Protein AF-A0A7C1D191-F1 (afdb_monomer_lite)

Sequence (252 aa):
CCKIGLRNRLPASFFVSVAYMCWAYRRRGFVLNPDGEVVRWLYQSPDEFEKEVQFPDDFEIRSQGIKVLNTPVSEADIRSLKVGDTVIINGTIFTGRDAVHQYLYEGGELDAIKGGIIYHCGPVILKEGNEYKTMAAGPTTSIREEPYQGDVMRKFGIKAVIGKGGMGAKTLEACQKYGGVYLHAIGGAAQIYAKCVKKIPNVYLEQFGSPEAVWEFQVEGFPAVVTMDSHGNSLHKDLMDLSKSKLETLLK

Structure (mmCIF, N/CA/C/O backbone):
data_AF-A0A7C1D191-F1
#
_entry.id   AF-A0A7C1D191-F1
#
loop_
_atom_site.group_PDB
_atom_site.id
_atom_site.type_symbol
_atom_site.label_atom_id
_atom_site.label_alt_id
_atom_site.label_comp_id
_atom_site.label_asym_id
_atom_site.label_entity_id
_atom_site.label_seq_id
_atom_site.pdbx_PDB_ins_code
_atom_site.Cartn_x
_atom_site.Cartn_y
_atom_site.Cartn_z
_atom_site.occupancy
_atom_site.B_iso_or_equiv
_atom_site.auth_seq_id
_atom_site.auth_comp_id
_atom_site.auth_asym_id
_atom_site.auth_atom_id
_atom_site.pdbx_PDB_model_num
ATOM 1 N N . CYS A 1 1 ? 4.469 -16.529 -19.459 1.00 63.69 1 CYS A N 1
ATOM 2 C CA . CYS A 1 1 ? 5.417 -17.567 -19.923 1.00 63.69 1 CYS A CA 1
ATOM 3 C C . CYS A 1 1 ? 6.507 -17.736 -18.864 1.00 63.69 1 CYS A C 1
ATOM 5 O O . CYS A 1 1 ? 6.977 -16.728 -18.348 1.00 63.69 1 CYS A O 1
ATOM 7 N N . CYS A 1 2 ? 6.874 -18.968 -18.506 1.00 89.75 2 CYS A N 1
ATOM 8 C CA . CYS A 1 2 ? 8.050 -19.237 -17.672 1.00 89.75 2 CYS A CA 1
ATOM 9 C C . CYS A 1 2 ? 9.244 -19.491 -18.601 1.00 89.75 2 CYS A C 1
ATOM 11 O O . CYS A 1 2 ? 9.093 -20.206 -19.592 1.00 89.75 2 CYS A O 1
ATOM 13 N N . LYS A 1 3 ? 10.401 -18.881 -18.325 1.00 90.38 3 LYS A N 1
ATOM 14 C CA . LYS A 1 3 ? 11.638 -19.120 -19.080 1.00 90.38 3 LYS A CA 1
ATOM 15 C C . LYS A 1 3 ? 12.617 -19.859 -18.184 1.00 90.38 3 LYS A C 1
ATOM 17 O O . LYS A 1 3 ? 13.054 -19.308 -17.181 1.00 90.38 3 LYS A O 1
ATOM 22 N N . ILE A 1 4 ? 12.963 -21.079 -18.574 1.00 94.44 4 ILE A N 1
ATOM 23 C CA . ILE A 1 4 ? 13.925 -21.923 -17.867 1.00 94.44 4 ILE A CA 1
ATOM 24 C C . ILE A 1 4 ? 15.132 -22.095 -18.782 1.00 94.44 4 ILE A C 1
ATOM 26 O O . ILE A 1 4 ? 14.979 -22.365 -19.973 1.00 94.44 4 ILE A O 1
ATOM 30 N N . GLY A 1 5 ? 16.330 -21.890 -18.243 1.00 92.75 5 GLY A N 1
ATOM 31 C CA . GLY A 1 5 ? 17.567 -21.997 -19.000 1.00 92.75 5 GLY A CA 1
ATOM 32 C C . GLY A 1 5 ? 18.681 -22.587 -18.155 1.00 92.75 5 GLY A C 1
ATOM 33 O O . GLY A 1 5 ? 18.720 -22.406 -16.942 1.00 92.75 5 GLY A O 1
ATOM 34 N N . LEU A 1 6 ? 19.599 -23.270 -18.828 1.00 93.94 6 LEU A N 1
ATOM 35 C CA . LEU A 1 6 ? 20.836 -23.781 -18.253 1.00 93.94 6 LEU A CA 1
ATOM 36 C C . LEU A 1 6 ? 22.029 -22.992 -18.802 1.00 93.94 6 LEU A C 1
ATOM 38 O O . LEU A 1 6 ? 21.988 -22.447 -19.914 1.00 93.94 6 LEU A O 1
ATOM 42 N N . ARG A 1 7 ? 23.078 -22.879 -17.991 1.00 92.06 7 ARG A N 1
ATOM 43 C CA . ARG A 1 7 ? 24.344 -22.232 -18.342 1.00 92.06 7 ARG A CA 1
ATOM 44 C C . ARG A 1 7 ? 25.496 -23.101 -17.867 1.00 92.06 7 ARG A C 1
ATOM 46 O O . ARG A 1 7 ? 25.372 -23.799 -16.861 1.00 92.06 7 ARG A O 1
ATOM 53 N N . ASN A 1 8 ? 26.607 -23.035 -18.595 1.00 94.62 8 ASN A N 1
ATOM 54 C CA . ASN A 1 8 ? 27.847 -23.668 -18.170 1.00 94.62 8 ASN A CA 1
ATOM 55 C C . ASN A 1 8 ? 28.267 -23.103 -16.809 1.00 94.62 8 ASN A C 1
ATOM 57 O O . ASN A 1 8 ? 28.084 -21.917 -16.531 1.00 94.62 8 ASN A O 1
ATOM 61 N N . ARG A 1 9 ? 28.823 -23.970 -15.969 1.00 94.56 9 ARG A N 1
ATOM 62 C CA . ARG A 1 9 ? 29.259 -23.657 -14.608 1.00 94.56 9 ARG A CA 1
ATOM 63 C C . ARG A 1 9 ? 30.579 -24.361 -14.333 1.00 94.56 9 ARG A C 1
ATOM 65 O O . ARG A 1 9 ? 30.848 -25.410 -14.917 1.00 94.56 9 ARG A O 1
ATOM 72 N N . LEU A 1 10 ? 31.373 -23.814 -13.420 1.00 96.06 10 LEU A N 1
ATOM 73 C CA . LEU A 1 10 ? 32.519 -24.539 -12.879 1.00 96.06 10 LEU A CA 1
ATOM 74 C C . LEU A 1 10 ? 32.021 -25.807 -12.157 1.00 96.06 10 LEU A C 1
ATOM 76 O O . LEU A 1 10 ? 30.972 -25.744 -11.506 1.00 96.06 10 LEU A O 1
ATOM 80 N N . PRO A 1 11 ? 32.739 -26.945 -12.221 1.00 95.81 11 PRO A N 1
ATOM 81 C CA . PRO A 1 11 ? 32.274 -28.202 -11.627 1.00 95.81 11 PRO A CA 1
ATOM 82 C C . PRO A 1 11 ? 31.871 -28.087 -10.148 1.00 95.81 11 PRO A C 1
ATOM 84 O O . PRO A 1 11 ? 30.843 -28.640 -9.754 1.00 95.81 11 PRO A O 1
ATOM 87 N N . ALA A 1 12 ? 32.617 -27.297 -9.368 1.00 96.69 12 ALA A N 1
ATOM 88 C CA . ALA A 1 12 ? 32.411 -27.079 -7.934 1.00 96.69 12 ALA A CA 1
ATOM 89 C C . ALA A 1 12 ? 31.384 -25.979 -7.582 1.00 96.69 12 ALA A C 1
ATOM 91 O O . ALA A 1 12 ? 31.256 -25.614 -6.417 1.00 96.69 12 ALA A O 1
ATOM 92 N N . SER A 1 13 ? 30.659 -25.416 -8.553 1.00 96.19 13 SER A N 1
ATOM 93 C CA . SER A 1 13 ? 29.670 -24.356 -8.302 1.00 96.19 13 SER A CA 1
ATOM 94 C C . SER A 1 13 ? 28.326 -24.699 -8.927 1.00 96.19 13 SER A C 1
ATOM 96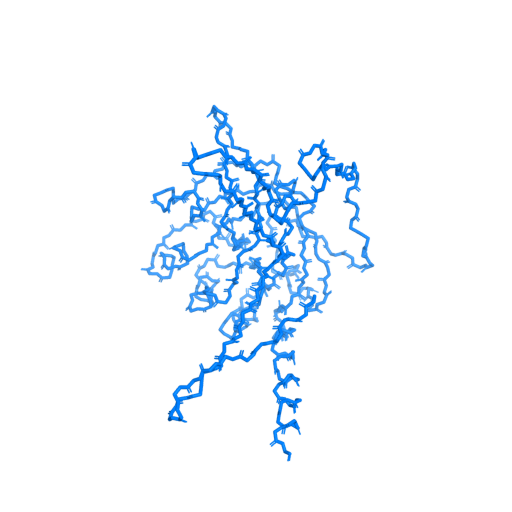 O O . SER A 1 13 ? 28.281 -25.105 -10.086 1.00 96.19 13 SER A O 1
ATOM 98 N N . PHE A 1 14 ? 27.227 -24.498 -8.194 1.00 94.25 14 PHE A N 1
ATOM 99 C CA . PHE A 1 14 ? 25.862 -24.693 -8.690 1.00 94.25 14 PHE A CA 1
ATOM 100 C C . PHE A 1 14 ? 25.001 -23.468 -8.369 1.00 94.25 14 PHE A C 1
ATO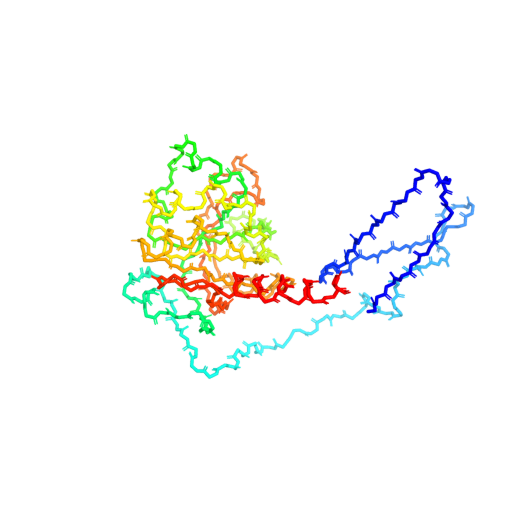M 102 O O . PHE A 1 14 ? 24.457 -23.340 -7.276 1.00 94.25 14 PHE A O 1
ATOM 109 N N . PHE A 1 15 ? 24.911 -22.541 -9.324 1.00 94.38 15 PHE A N 1
ATOM 110 C CA . PHE A 1 15 ? 24.137 -21.313 -9.165 1.00 94.38 15 PHE A CA 1
ATOM 111 C C . PHE A 1 15 ? 22.704 -21.512 -9.648 1.00 94.38 15 PHE A C 1
ATOM 113 O O . PHE A 1 15 ? 22.477 -21.909 -10.792 1.00 94.38 15 PHE A O 1
ATOM 120 N N . VAL A 1 16 ? 21.746 -21.174 -8.790 1.00 94.81 16 VAL A N 1
ATOM 121 C CA . VAL A 1 16 ? 20.325 -21.105 -9.136 1.00 94.81 16 VAL A CA 1
ATOM 122 C C . VAL A 1 16 ? 19.874 -19.664 -8.963 1.00 94.81 16 VAL A C 1
ATOM 124 O O . VAL A 1 16 ? 20.105 -19.058 -7.920 1.00 94.81 16 VAL A O 1
ATOM 127 N N . SER A 1 17 ? 19.237 -19.109 -9.991 1.00 94.56 17 SER A N 1
ATOM 128 C CA . SER A 1 17 ? 18.633 -17.781 -9.940 1.00 94.56 17 SER A CA 1
ATOM 129 C C . SER A 1 17 ? 17.170 -17.881 -10.335 1.00 94.56 17 SER A C 1
ATOM 131 O O . SER A 1 17 ? 16.833 -18.484 -11.355 1.00 94.56 17 SER A O 1
ATOM 133 N N . VAL A 1 18 ? 16.309 -17.279 -9.520 1.00 94.25 18 VAL A N 1
ATOM 134 C CA . VAL A 1 18 ? 14.888 -17.113 -9.807 1.00 94.25 18 VAL A CA 1
ATOM 135 C C . VAL A 1 18 ? 14.618 -15.620 -9.844 1.00 94.25 18 VAL A C 1
ATOM 137 O O . VAL A 1 18 ? 14.825 -14.914 -8.861 1.00 94.25 18 VAL A O 1
ATOM 140 N N . ALA A 1 19 ? 14.168 -15.142 -10.996 1.00 93.25 19 ALA A N 1
ATOM 141 C CA . ALA A 1 19 ? 13.801 -13.753 -11.209 1.00 93.25 19 ALA A CA 1
ATOM 142 C C . ALA A 1 19 ? 12.436 -13.697 -11.887 1.00 93.25 19 ALA A C 1
ATOM 144 O O . ALA A 1 19 ? 12.069 -14.585 -12.660 1.00 93.25 19 ALA A O 1
ATOM 145 N N . TYR A 1 20 ? 11.690 -12.635 -11.614 1.00 91.88 20 TYR A N 1
ATOM 146 C CA . TYR A 1 20 ? 10.385 -12.404 -12.211 1.00 91.88 20 TYR A CA 1
ATOM 147 C C . TYR A 1 20 ? 10.302 -10.989 -12.771 1.00 91.88 20 TYR A C 1
ATOM 149 O O . TYR A 1 20 ? 10.996 -10.073 -12.334 1.00 91.88 20 TYR A O 1
ATOM 157 N N . MET A 1 21 ? 9.423 -10.826 -13.753 1.00 90.06 21 MET A N 1
ATOM 158 C CA . MET A 1 21 ? 9.016 -9.526 -14.268 1.00 90.06 21 MET A CA 1
ATOM 159 C C . MET A 1 21 ? 7.667 -9.196 -13.642 1.00 90.06 21 MET A C 1
ATOM 161 O O . MET A 1 21 ? 6.746 -10.008 -13.707 1.00 90.06 21 MET A O 1
ATOM 165 N N . CYS A 1 22 ? 7.559 -8.041 -12.992 1.00 91.25 22 CYS A N 1
ATOM 166 C CA . CYS A 1 22 ? 6.304 -7.616 -12.381 1.00 91.25 22 CYS A CA 1
ATOM 167 C C . CYS A 1 22 ? 5.304 -7.115 -13.439 1.00 91.25 22 CYS A C 1
ATOM 169 O O . CYS A 1 22 ? 5.627 -7.021 -14.623 1.00 91.25 22 CYS A O 1
ATOM 171 N N . TRP A 1 23 ? 4.099 -6.743 -12.995 1.00 88.81 23 TRP A N 1
ATOM 172 C CA . TRP A 1 23 ? 3.053 -6.164 -13.850 1.00 88.81 23 TRP A CA 1
ATOM 173 C C . TRP A 1 23 ? 3.513 -4.951 -14.664 1.00 88.81 23 TRP A C 1
ATOM 175 O O . TRP A 1 23 ? 3.070 -4.765 -15.792 1.00 88.81 23 TRP A O 1
ATOM 185 N N . ALA A 1 24 ? 4.448 -4.159 -14.135 1.00 89.06 24 ALA A N 1
ATOM 186 C CA . ALA A 1 24 ? 5.103 -3.089 -14.879 1.00 89.06 24 ALA A CA 1
ATOM 187 C C . ALA A 1 24 ? 6.209 -3.654 -15.794 1.00 89.06 24 ALA A C 1
ATOM 189 O O . ALA A 1 24 ? 7.381 -3.272 -15.679 1.00 89.06 24 ALA A O 1
ATOM 19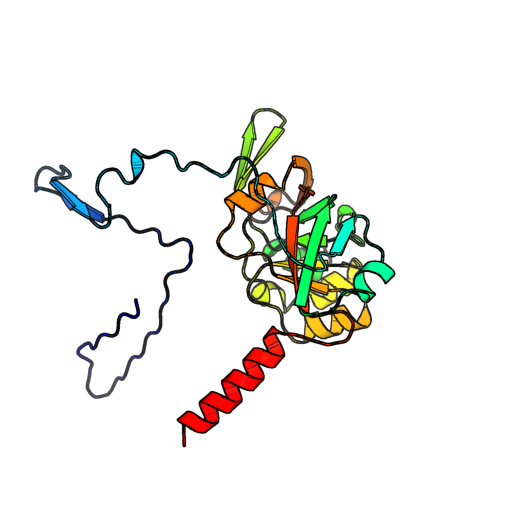0 N N . TYR A 1 25 ? 5.832 -4.577 -16.686 1.00 86.81 25 TYR A N 1
ATOM 191 C CA . TYR A 1 25 ? 6.723 -5.246 -17.630 1.00 86.81 25 TYR A CA 1
ATOM 192 C C . TYR A 1 25 ? 7.187 -4.276 -18.718 1.00 86.81 25 TYR A C 1
ATOM 194 O O . TYR A 1 25 ? 6.589 -4.157 -19.782 1.00 86.81 25 TYR A O 1
ATOM 202 N N . ARG A 1 26 ? 8.264 -3.551 -18.422 1.00 86.75 26 ARG A N 1
ATOM 203 C CA . ARG A 1 26 ? 8.792 -2.477 -19.264 1.00 86.75 26 ARG A CA 1
ATOM 204 C C . ARG A 1 26 ? 10.171 -2.867 -19.764 1.00 86.75 26 ARG A C 1
ATOM 206 O O . ARG A 1 26 ? 11.124 -2.920 -18.991 1.00 86.75 26 ARG A O 1
ATOM 213 N N . ARG A 1 27 ? 10.275 -3.143 -21.060 1.00 86.94 27 ARG A N 1
ATOM 214 C CA . ARG A 1 27 ? 11.547 -3.372 -21.749 1.00 86.94 27 ARG A CA 1
ATOM 215 C C . ARG A 1 27 ? 11.519 -2.667 -23.094 1.00 86.94 27 ARG A C 1
ATOM 217 O O . ARG A 1 27 ? 10.507 -2.699 -23.782 1.00 86.94 27 ARG A O 1
ATOM 224 N N . ARG A 1 28 ? 12.643 -2.074 -23.475 1.00 86.25 28 ARG A N 1
ATOM 225 C CA . ARG A 1 28 ? 12.863 -1.522 -24.809 1.00 86.25 28 ARG A CA 1
ATOM 226 C C . ARG A 1 28 ? 14.298 -1.831 -25.199 1.00 86.25 28 ARG A C 1
ATOM 228 O O . ARG A 1 28 ? 15.188 -1.792 -24.354 1.00 86.25 28 ARG A O 1
ATOM 235 N N . GLY A 1 29 ? 14.506 -2.194 -26.452 1.00 91.19 29 GLY A N 1
ATOM 236 C CA . GLY A 1 29 ? 15.838 -2.352 -27.015 1.00 91.19 29 GLY A CA 1
ATOM 237 C C . GLY A 1 29 ? 15.856 -1.804 -28.427 1.00 91.19 29 GLY A C 1
ATOM 238 O O . GLY A 1 29 ? 14.804 -1.596 -29.027 1.00 91.19 29 GLY A O 1
ATOM 239 N N . PHE A 1 30 ? 17.044 -1.577 -28.957 1.00 94.06 30 PHE A N 1
ATOM 240 C CA . PHE A 1 30 ? 17.223 -1.167 -30.338 1.00 94.06 30 PHE A CA 1
ATOM 241 C C . PHE A 1 30 ? 18.560 -1.685 -30.863 1.00 94.06 30 PHE A C 1
ATOM 243 O O . PHE A 1 30 ? 19.449 -2.037 -30.088 1.00 94.06 30 PHE A O 1
ATOM 250 N N . VAL A 1 31 ? 18.668 -1.775 -32.181 1.00 95.88 31 VAL A N 1
ATOM 251 C CA . VAL A 1 31 ? 19.905 -2.085 -32.899 1.00 95.88 31 VAL A CA 1
ATOM 252 C C . VAL A 1 31 ? 20.361 -0.808 -33.587 1.00 95.88 31 VAL A C 1
ATOM 254 O O . VAL A 1 31 ? 19.548 -0.158 -34.248 1.00 95.88 31 VAL A O 1
ATOM 257 N N . LEU A 1 32 ? 21.636 -0.465 -33.412 1.00 97.56 32 LEU A N 1
ATOM 258 C CA . LEU A 1 32 ? 22.281 0.661 -34.083 1.00 97.56 32 LEU A CA 1
ATOM 259 C C . LEU A 1 32 ? 23.097 0.181 -35.288 1.00 97.56 32 LEU A C 1
ATOM 261 O O . LEU A 1 32 ? 23.620 -0.937 -35.266 1.00 97.56 32 LEU A O 1
ATOM 265 N N . ASN A 1 33 ? 23.233 1.025 -36.308 1.00 97.19 33 ASN A N 1
ATOM 266 C CA . ASN A 1 33 ? 24.291 0.889 -37.314 1.00 97.19 33 ASN A CA 1
ATOM 267 C C . ASN A 1 33 ? 25.607 1.546 -36.819 1.00 97.19 33 ASN A C 1
ATOM 269 O O . ASN A 1 33 ? 25.610 2.184 -35.761 1.00 97.19 33 ASN A O 1
ATOM 273 N N . PRO A 1 34 ? 26.739 1.385 -37.538 1.00 97.38 34 PRO A N 1
ATOM 274 C CA . PRO A 1 34 ? 28.007 2.033 -37.180 1.00 97.38 34 PRO A CA 1
ATOM 275 C C . PRO A 1 34 ? 27.945 3.566 -37.112 1.00 97.38 34 PRO A C 1
ATOM 277 O O . PRO A 1 34 ? 28.730 4.161 -36.378 1.00 97.38 34 PRO A O 1
ATOM 280 N N . ASP A 1 35 ? 26.998 4.184 -37.821 1.00 96.94 35 ASP A N 1
ATOM 281 C CA . ASP A 1 35 ? 26.776 5.635 -37.839 1.00 96.94 35 ASP A CA 1
ATOM 282 C C . ASP A 1 35 ? 25.934 6.130 -36.642 1.00 96.94 35 ASP A C 1
ATOM 284 O O . ASP A 1 35 ? 25.751 7.331 -36.453 1.00 96.94 35 ASP A O 1
ATOM 288 N N . GLY A 1 36 ? 25.450 5.217 -35.789 1.00 95.31 36 GLY A N 1
ATOM 289 C CA . GLY A 1 36 ? 24.682 5.532 -34.581 1.00 95.31 36 GLY A CA 1
ATOM 290 C C . GLY A 1 36 ? 23.171 5.669 -34.793 1.00 95.31 36 GLY A C 1
ATOM 291 O O . GLY A 1 36 ? 22.459 6.075 -33.874 1.00 95.31 36 GLY A O 1
ATOM 292 N N . GLU A 1 37 ? 22.654 5.304 -35.963 1.00 96.44 37 GLU A N 1
ATOM 293 C CA . GLU A 1 37 ? 21.230 5.361 -36.289 1.00 96.44 37 GLU A CA 1
ATOM 294 C C . GLU A 1 37 ? 20.493 4.097 -35.834 1.00 96.44 37 GLU A C 1
ATOM 296 O O . GLU A 1 37 ? 20.998 2.975 -35.943 1.00 96.44 37 GLU A O 1
ATOM 301 N N . VAL A 1 38 ? 19.255 4.261 -35.356 1.00 94.56 38 VAL A N 1
ATOM 302 C CA . VAL A 1 38 ? 18.394 3.137 -34.966 1.00 94.56 38 VAL A CA 1
ATOM 303 C C . VAL A 1 38 ? 17.842 2.446 -36.210 1.00 94.56 38 VAL A C 1
ATOM 305 O O . VAL A 1 38 ? 16.950 2.965 -36.872 1.00 94.56 38 VAL A O 1
ATOM 308 N N . VAL A 1 39 ? 18.312 1.227 -36.480 1.00 95.31 39 VAL A N 1
ATOM 309 C CA . VAL A 1 39 ? 17.858 0.420 -37.629 1.00 95.31 39 VAL A CA 1
ATOM 310 C C . VAL A 1 39 ? 16.754 -0.572 -37.277 1.00 95.31 39 VAL A C 1
ATOM 312 O O . VAL A 1 39 ? 16.045 -1.061 -38.154 1.00 95.31 39 VAL A O 1
ATOM 315 N N . ARG A 1 40 ? 16.599 -0.914 -35.992 1.00 91.88 40 ARG A N 1
ATOM 316 C CA . ARG A 1 40 ? 15.543 -1.831 -35.546 1.00 91.88 40 ARG A CA 1
ATOM 317 C C . ARG A 1 40 ? 15.181 -1.611 -34.091 1.00 91.88 40 ARG A C 1
ATOM 319 O O . ARG A 1 40 ? 16.046 -1.720 -33.226 1.00 91.88 40 ARG A O 1
ATOM 326 N N . TRP A 1 41 ? 13.896 -1.437 -33.808 1.00 89.75 41 TRP A N 1
ATOM 327 C CA . TRP A 1 41 ? 13.364 -1.510 -32.448 1.00 89.75 41 TRP A CA 1
ATOM 328 C C . TRP A 1 41 ? 13.146 -2.968 -32.024 1.00 89.75 41 TRP A C 1
ATOM 330 O O . TRP A 1 41 ? 12.673 -3.808 -32.790 1.00 89.75 41 TRP A O 1
ATOM 340 N N . LEU A 1 42 ? 13.536 -3.292 -30.794 1.00 90.69 42 LEU A N 1
ATOM 341 C CA . LEU A 1 42 ? 13.344 -4.591 -30.157 1.00 90.69 42 LEU A CA 1
ATOM 342 C C . LEU A 1 42 ? 12.274 -4.474 -29.076 1.00 90.69 42 LEU A C 1
ATOM 344 O O . LEU A 1 42 ? 12.235 -3.497 -28.329 1.00 90.69 42 LEU A O 1
ATOM 348 N N . TYR A 1 43 ? 11.492 -5.544 -28.922 1.00 87.25 43 TYR A N 1
ATOM 349 C CA . TYR A 1 43 ? 10.473 -5.669 -27.875 1.00 87.25 43 TYR A CA 1
ATOM 350 C C . TYR A 1 43 ? 9.337 -4.644 -27.960 1.00 87.25 43 TYR A C 1
ATOM 352 O O . TYR A 1 43 ? 8.708 -4.372 -26.945 1.00 87.25 43 TYR A O 1
ATOM 360 N N . GLN A 1 44 ? 9.088 -4.124 -29.158 1.00 81.12 44 GLN A N 1
ATOM 361 C CA . GLN A 1 44 ? 7.987 -3.229 -29.472 1.00 81.12 44 GLN A CA 1
ATOM 362 C C . GLN A 1 44 ? 7.086 -3.916 -30.498 1.00 81.12 44 GLN A C 1
ATOM 364 O O . GLN A 1 44 ? 7.585 -4.466 -31.484 1.00 81.12 44 GLN A O 1
ATOM 369 N N . SER A 1 45 ? 5.779 -3.914 -30.253 1.00 80.25 45 SER A N 1
ATOM 370 C CA . SER A 1 45 ? 4.800 -4.349 -31.255 1.00 80.25 45 SER A CA 1
ATOM 371 C C . SER A 1 45 ? 4.570 -3.229 -32.278 1.00 80.25 45 SER A C 1
ATOM 373 O O . SER A 1 45 ? 4.739 -2.057 -31.926 1.00 80.25 45 SER A O 1
ATOM 375 N N . PRO A 1 46 ? 4.175 -3.545 -33.527 1.00 79.88 46 PRO A N 1
ATOM 376 C CA . PRO A 1 46 ? 3.722 -2.522 -34.469 1.00 79.88 46 PRO A CA 1
ATOM 377 C C . PRO A 1 46 ? 2.675 -1.607 -33.813 1.00 79.88 46 PRO A C 1
ATOM 379 O O . PRO A 1 46 ? 1.775 -2.096 -33.124 1.00 79.88 46 PRO A O 1
ATOM 382 N N . ASP A 1 47 ? 2.853 -0.294 -33.973 1.00 81.25 47 ASP A N 1
ATOM 383 C CA . ASP A 1 47 ? 1.942 0.769 -33.518 1.00 81.25 47 ASP A CA 1
ATOM 384 C C . ASP A 1 47 ? 1.665 0.808 -31.998 1.00 81.25 47 ASP A C 1
ATOM 386 O O . ASP A 1 47 ? 0.708 1.436 -31.546 1.00 81.25 47 ASP A O 1
ATOM 390 N N . GLU A 1 48 ? 2.491 0.150 -31.171 1.00 77.69 48 GLU A N 1
ATOM 391 C CA . GLU A 1 48 ? 2.266 0.025 -29.717 1.00 77.69 48 GLU A CA 1
ATOM 392 C C . GLU A 1 48 ? 2.115 1.374 -28.998 1.00 77.69 48 GLU A C 1
ATOM 394 O O . GLU A 1 48 ? 1.347 1.477 -28.044 1.00 77.69 48 GLU A O 1
ATOM 399 N N . PHE A 1 49 ? 2.823 2.407 -29.462 1.00 74.62 49 PHE A N 1
ATOM 400 C CA . PHE A 1 49 ? 2.808 3.748 -28.866 1.00 74.62 49 PHE A CA 1
ATOM 401 C C . PHE A 1 49 ? 1.969 4.760 -29.653 1.00 74.62 49 PHE A C 1
ATOM 403 O O . PHE A 1 49 ? 1.876 5.911 -29.241 1.00 74.62 49 PHE A O 1
ATOM 410 N N . GLU A 1 50 ? 1.369 4.344 -30.767 1.00 78.88 50 GLU A N 1
ATOM 411 C CA . GLU A 1 50 ? 0.477 5.190 -31.571 1.00 78.88 50 GLU A CA 1
ATOM 412 C C . GLU A 1 50 ? -0.982 5.067 -31.113 1.00 78.88 50 GLU A C 1
ATOM 414 O O . GLU A 1 50 ? -1.829 5.881 -31.470 1.00 78.88 50 GLU A O 1
ATOM 419 N N . LYS A 1 51 ? -1.285 4.057 -30.289 1.00 70.44 51 LYS A N 1
ATOM 420 C CA . LYS A 1 51 ? -2.617 3.832 -29.730 1.00 70.44 51 LYS A CA 1
ATOM 421 C C . LYS A 1 51 ? -2.773 4.580 -28.414 1.00 70.44 51 LYS A C 1
ATOM 423 O O . LYS A 1 51 ? -2.075 4.293 -27.441 1.00 70.44 51 LYS A O 1
ATOM 428 N N . GLU A 1 52 ? -3.754 5.474 -28.349 1.00 67.88 52 GLU A N 1
ATOM 429 C CA . GLU A 1 52 ? -4.260 5.939 -27.062 1.00 67.88 52 GLU A CA 1
ATOM 430 C C . GLU A 1 52 ? -4.949 4.779 -26.342 1.00 67.88 52 GLU A C 1
ATOM 432 O O . GLU A 1 52 ? -5.821 4.096 -26.887 1.00 67.88 52 GLU A O 1
ATOM 437 N N . VAL A 1 53 ? -4.545 4.534 -25.096 1.00 67.56 53 VAL A N 1
ATOM 438 C CA . VAL A 1 53 ? -5.230 3.566 -24.242 1.00 67.56 53 VAL A CA 1
ATOM 439 C C . VAL A 1 53 ? -6.572 4.173 -23.857 1.00 67.56 53 VAL A C 1
ATOM 441 O O . VAL A 1 53 ? -6.631 5.070 -23.016 1.00 67.56 53 VAL A O 1
ATOM 444 N N . GLN A 1 54 ? -7.650 3.676 -24.461 1.00 65.88 54 GLN A N 1
ATOM 445 C CA . GLN A 1 54 ? -8.993 4.030 -24.026 1.00 65.88 54 GLN A CA 1
ATOM 446 C C . GLN A 1 54 ? -9.245 3.413 -22.654 1.00 65.88 54 GLN A C 1
ATOM 448 O O . GLN A 1 54 ? -9.241 2.192 -22.479 1.00 65.88 54 GLN A O 1
ATOM 453 N N . PHE A 1 55 ? -9.421 4.277 -21.663 1.00 60.66 55 PHE A N 1
ATOM 454 C CA . PHE A 1 55 ? -9.930 3.857 -20.372 1.00 60.66 55 PHE A CA 1
ATOM 455 C C . PHE A 1 55 ? -11.447 3.721 -20.483 1.00 60.66 55 PHE A C 1
ATOM 457 O O . PHE A 1 55 ? -12.060 4.559 -21.136 1.00 60.66 55 PHE A O 1
ATOM 464 N N . PRO A 1 56 ? -12.059 2.716 -19.840 1.00 62.22 56 PRO A N 1
ATOM 465 C CA . PRO A 1 56 ? -13.506 2.717 -19.700 1.00 62.22 56 PRO A CA 1
ATOM 466 C C . PRO A 1 56 ? -13.937 4.011 -18.995 1.00 62.22 56 PRO A C 1
ATOM 468 O O . PRO A 1 56 ? -13.310 4.399 -18.000 1.00 62.22 56 PRO A O 1
ATOM 471 N N . ASP A 1 57 ? -14.967 4.667 -19.537 1.00 63.97 57 ASP A N 1
ATOM 472 C CA . ASP A 1 57 ? -15.563 5.882 -18.963 1.00 63.97 57 ASP A CA 1
ATOM 473 C C . ASP A 1 57 ? -16.060 5.609 -17.536 1.00 63.97 57 ASP A C 1
ATOM 475 O O . ASP A 1 57 ? -15.818 6.400 -16.623 1.00 63.97 57 ASP A O 1
ATOM 479 N N . ASP A 1 58 ? -16.596 4.403 -17.325 1.00 60.56 58 ASP A N 1
ATOM 480 C CA . ASP A 1 58 ? -17.124 3.941 -16.048 1.00 60.56 58 ASP A CA 1
ATOM 481 C C . ASP A 1 58 ? -16.313 2.734 -15.549 1.00 60.56 58 ASP A C 1
ATOM 483 O O . ASP A 1 58 ? -16.380 1.628 -16.095 1.00 60.56 58 ASP A O 1
ATOM 487 N N . PHE A 1 59 ? -15.523 2.921 -14.488 1.00 60.38 59 PHE A N 1
ATOM 488 C CA . PHE A 1 59 ? -14.906 1.805 -13.767 1.00 60.38 59 PHE A CA 1
ATOM 489 C C . PHE A 1 59 ? -15.829 1.366 -12.627 1.00 60.38 59 PHE A C 1
ATOM 491 O O . PHE A 1 59 ? -15.727 1.856 -11.503 1.00 60.38 59 PHE A O 1
ATOM 498 N N . GLU A 1 60 ? -16.743 0.438 -12.912 1.00 61.19 60 GLU A N 1
ATOM 499 C CA . GLU A 1 60 ? -17.586 -0.177 -11.885 1.00 61.19 60 GLU A CA 1
ATOM 500 C C . GLU A 1 60 ? -16.901 -1.389 -11.251 1.00 61.19 60 GLU A C 1
ATOM 502 O O . GLU A 1 60 ? -16.630 -2.402 -11.902 1.00 61.19 60 GLU A O 1
ATOM 507 N N . ILE A 1 61 ? -16.701 -1.334 -9.937 1.00 59.53 61 ILE A N 1
ATOM 508 C CA . ILE A 1 61 ? -16.276 -2.500 -9.166 1.00 59.53 61 ILE A CA 1
ATOM 509 C C . ILE A 1 61 ? -17.519 -3.308 -8.822 1.00 59.53 61 ILE A C 1
ATOM 511 O O . ILE A 1 61 ? -18.263 -2.985 -7.900 1.00 59.53 61 ILE A O 1
ATOM 515 N N . ARG A 1 62 ? -17.744 -4.378 -9.581 1.00 59.03 62 ARG A N 1
ATOM 516 C CA . ARG A 1 62 ? -18.840 -5.319 -9.342 1.00 59.03 62 ARG A CA 1
ATOM 517 C C . ARG A 1 62 ? -18.366 -6.411 -8.389 1.00 59.03 62 ARG A C 1
ATOM 519 O O . ARG A 1 62 ? -17.695 -7.352 -8.798 1.00 59.03 62 ARG A O 1
ATOM 526 N N . SER A 1 63 ? -18.710 -6.277 -7.114 1.00 58.47 63 SER A N 1
ATOM 527 C CA . SER A 1 63 ? -18.510 -7.306 -6.090 1.00 58.47 63 SER A CA 1
ATOM 528 C C . SER A 1 63 ? -19.782 -7.422 -5.248 1.00 58.47 63 SER A C 1
ATOM 530 O O . SER A 1 63 ? -20.435 -6.422 -4.950 1.00 58.47 63 SER A O 1
ATOM 532 N N . GLN A 1 64 ? -20.184 -8.647 -4.906 1.00 60.34 64 GLN A N 1
ATOM 533 C CA . GLN A 1 64 ? -21.277 -8.861 -3.958 1.00 60.34 64 GLN A CA 1
ATOM 534 C C . GLN A 1 64 ? -20.765 -8.572 -2.543 1.00 60.34 64 GLN A C 1
ATOM 536 O O . GLN A 1 64 ? -19.694 -9.033 -2.164 1.00 60.34 64 GLN A O 1
ATOM 541 N N . GLY A 1 65 ? -21.535 -7.824 -1.749 1.00 75.88 65 GLY A N 1
ATOM 542 C CA . GLY A 1 65 ? -21.189 -7.565 -0.347 1.00 75.88 65 GLY A CA 1
ATOM 543 C C . GLY A 1 65 ? -20.088 -6.521 -0.125 1.00 75.88 65 GLY A C 1
ATOM 544 O O . GLY A 1 65 ? -19.420 -6.576 0.905 1.00 75.88 65 GLY A O 1
ATOM 545 N N . ILE A 1 66 ? -19.911 -5.568 -1.050 1.00 89.31 66 ILE A N 1
ATOM 546 C CA . ILE A 1 66 ? -18.984 -4.435 -0.879 1.00 89.31 66 ILE A CA 1
ATOM 547 C C . ILE A 1 66 ? -19.288 -3.685 0.422 1.00 89.31 66 ILE A C 1
ATOM 549 O O . ILE A 1 66 ? -20.422 -3.270 0.674 1.00 89.31 66 ILE A O 1
ATOM 553 N N . LYS A 1 67 ? -18.248 -3.475 1.228 1.00 94.50 67 LYS A N 1
ATOM 554 C CA . LYS A 1 67 ? -18.279 -2.626 2.419 1.00 94.50 67 LYS A CA 1
ATOM 555 C C . LYS A 1 67 ? -17.752 -1.240 2.063 1.00 94.50 67 LYS A C 1
ATOM 557 O O . LYS A 1 67 ? -16.720 -1.119 1.409 1.00 94.50 67 LYS A O 1
ATOM 562 N N . VAL A 1 68 ? -18.440 -0.193 2.503 1.00 95.12 68 VAL A N 1
ATOM 563 C CA . VAL A 1 68 ? -17.993 1.190 2.301 1.00 95.12 68 VAL A CA 1
ATOM 564 C C . VAL A 1 68 ? -17.398 1.711 3.602 1.00 95.12 68 VAL A C 1
ATOM 566 O O . VAL A 1 68 ? -18.051 1.654 4.641 1.00 95.12 68 VAL A O 1
ATOM 569 N N . LEU A 1 69 ? -16.169 2.218 3.539 1.00 96.56 69 LEU A N 1
ATOM 570 C CA . LEU A 1 69 ? -15.483 2.877 4.644 1.00 96.56 69 LEU A CA 1
ATOM 571 C C . LEU A 1 69 ? -15.378 4.368 4.343 1.00 96.56 69 LEU A C 1
ATOM 573 O O . LEU A 1 69 ? -14.665 4.774 3.428 1.00 96.56 69 LEU A O 1
ATOM 577 N N . ASN A 1 70 ? -16.073 5.180 5.133 1.00 97.38 70 ASN A N 1
ATOM 578 C CA . ASN A 1 70 ? -15.935 6.628 5.079 1.00 97.38 70 ASN A CA 1
ATOM 579 C C . ASN A 1 70 ? -15.019 7.070 6.218 1.00 97.38 70 ASN A C 1
ATOM 581 O O . ASN A 1 70 ? -15.210 6.653 7.359 1.00 97.38 70 ASN A O 1
ATOM 585 N N . THR A 1 71 ? -14.018 7.891 5.923 1.00 96.44 71 THR A N 1
ATOM 586 C CA . THR A 1 71 ? -13.132 8.423 6.964 1.00 96.44 71 THR A CA 1
ATOM 587 C C . THR A 1 71 ? -13.723 9.697 7.586 1.00 96.44 71 THR A C 1
ATOM 589 O O . THR A 1 71 ? -14.303 10.491 6.841 1.00 96.44 71 THR A O 1
ATOM 592 N N . PRO A 1 72 ? -13.512 9.967 8.886 1.00 95.56 72 PRO A N 1
ATOM 593 C CA . PRO A 1 72 ? -12.744 9.159 9.837 1.00 95.56 72 PRO A CA 1
ATOM 594 C C . PRO A 1 72 ? -13.443 7.830 10.154 1.00 95.56 72 PRO A C 1
ATOM 596 O O . PRO A 1 72 ? -14.647 7.794 10.382 1.00 95.56 72 PRO A O 1
ATOM 599 N N . VAL A 1 73 ? -12.677 6.735 10.145 1.00 94.19 73 VAL A N 1
ATOM 600 C CA . VAL A 1 73 ? -13.213 5.383 10.358 1.00 94.19 73 VAL A CA 1
ATOM 601 C C . VAL A 1 73 ? -13.337 5.083 11.847 1.00 94.19 73 VAL A C 1
ATOM 603 O O . VAL A 1 73 ? -12.416 5.349 12.623 1.00 94.19 73 VAL A O 1
ATOM 606 N N . SER A 1 74 ? -14.465 4.504 12.259 1.00 95.56 74 SER A N 1
ATOM 607 C CA . SER A 1 74 ? -14.633 4.059 13.641 1.00 95.56 74 SER A CA 1
ATOM 608 C C . SER A 1 74 ? -13.975 2.696 13.862 1.00 95.56 74 SER A C 1
ATOM 610 O O . SER A 1 74 ? -13.864 1.873 12.954 1.00 95.56 74 SER A O 1
ATOM 612 N N . GLU A 1 75 ? -13.568 2.407 15.099 1.00 96.06 75 GLU A N 1
ATOM 613 C CA . GLU A 1 75 ? -13.072 1.067 15.434 1.00 96.06 75 GLU A CA 1
ATOM 614 C C . GLU A 1 75 ? -14.151 -0.011 15.257 1.00 96.06 75 GLU A C 1
ATOM 616 O O . GLU A 1 75 ? -13.832 -1.140 14.890 1.00 96.06 75 GLU A O 1
ATOM 621 N N . ALA A 1 76 ? -15.424 0.332 15.476 1.00 97.38 76 ALA A N 1
ATOM 622 C CA . ALA A 1 76 ? -16.539 -0.587 15.268 1.00 97.38 76 ALA A CA 1
ATOM 623 C C . ALA A 1 76 ? -16.657 -1.004 13.794 1.00 97.38 76 ALA A C 1
ATOM 625 O O . ALA A 1 76 ? -16.793 -2.196 13.512 1.00 97.38 76 ALA A O 1
ATOM 626 N N . ASP A 1 77 ? -16.519 -0.052 12.864 1.00 97.00 77 ASP A N 1
ATOM 627 C CA . ASP A 1 77 ? -16.532 -0.341 11.427 1.00 97.00 77 ASP A CA 1
ATOM 628 C C . ASP A 1 77 ? -15.375 -1.266 11.054 1.00 97.00 77 ASP A C 1
ATOM 630 O O . ASP A 1 77 ? -15.583 -2.275 10.385 1.00 97.00 77 ASP A O 1
ATOM 634 N N . ILE A 1 78 ? -14.172 -0.981 11.559 1.00 98.25 78 ILE A N 1
ATOM 635 C CA . ILE A 1 78 ? -12.979 -1.794 11.298 1.00 98.25 78 ILE A CA 1
ATOM 636 C C . ILE A 1 78 ? -13.137 -3.213 11.843 1.00 98.25 78 ILE A C 1
ATOM 638 O O . ILE A 1 78 ? -12.849 -4.175 11.135 1.00 98.25 78 ILE A O 1
ATOM 642 N N . ARG A 1 79 ? -13.650 -3.369 13.068 1.00 98.12 79 ARG A N 1
ATOM 643 C CA . ARG A 1 79 ? -13.878 -4.689 13.674 1.00 98.12 79 ARG A CA 1
ATOM 644 C C . ARG A 1 79 ? -15.000 -5.481 13.011 1.00 98.12 79 ARG A C 1
ATOM 646 O O . ARG A 1 79 ? -15.046 -6.702 13.158 1.00 98.12 79 ARG A O 1
ATOM 653 N N . SER A 1 80 ? -15.898 -4.819 12.284 1.00 97.69 80 SER A N 1
ATOM 654 C CA . SER A 1 80 ? -16.936 -5.499 11.506 1.00 97.69 80 SER A CA 1
ATOM 655 C C . SER A 1 80 ? -16.384 -6.204 10.260 1.00 97.69 80 SER A C 1
ATOM 657 O O . SER A 1 80 ? -17.024 -7.132 9.758 1.00 97.69 80 SER A O 1
ATOM 659 N N . LEU A 1 81 ? -15.203 -5.788 9.789 1.00 98.19 81 LEU A N 1
ATOM 660 C CA . LEU A 1 81 ? -14.544 -6.346 8.615 1.00 98.19 81 LEU A CA 1
ATOM 661 C C . LEU A 1 81 ? -13.919 -7.708 8.914 1.00 98.19 81 LEU A C 1
ATOM 663 O O . LEU A 1 81 ? -13.418 -7.968 10.013 1.00 98.19 81 LEU A O 1
ATOM 667 N N . LYS A 1 82 ? -13.911 -8.564 7.896 1.00 97.88 82 LYS A N 1
ATOM 668 C CA . LYS A 1 82 ? -13.302 -9.894 7.928 1.00 97.88 82 LYS A CA 1
ATOM 669 C C . LYS A 1 82 ? -12.404 -10.099 6.718 1.00 97.88 82 LYS A C 1
ATOM 671 O O . LYS A 1 82 ? -12.620 -9.505 5.663 1.00 97.88 82 LYS A O 1
ATOM 676 N N . VAL A 1 83 ? -11.403 -10.968 6.857 1.00 98.00 83 VAL A N 1
ATOM 677 C CA . VAL A 1 83 ? -10.582 -11.402 5.715 1.00 98.00 83 VAL A CA 1
ATOM 678 C C . VAL A 1 83 ? -11.473 -11.865 4.554 1.00 98.00 83 VAL A C 1
ATOM 680 O O . VAL A 1 83 ? -12.379 -12.674 4.738 1.00 98.00 83 VAL A O 1
ATOM 683 N N . GLY A 1 84 ? -11.192 -11.350 3.355 1.00 95.88 84 GLY A N 1
ATOM 684 C CA . GLY A 1 84 ? -11.956 -11.607 2.132 1.00 95.88 84 GLY A CA 1
ATOM 685 C C . GLY A 1 84 ? -12.964 -10.513 1.772 1.00 95.88 84 GLY A C 1
ATOM 686 O O . GLY A 1 84 ? -13.361 -10.437 0.609 1.00 95.88 84 GLY A O 1
ATOM 687 N N . ASP A 1 85 ? -13.329 -9.631 2.708 1.00 96.56 85 ASP A N 1
ATOM 688 C CA . ASP A 1 85 ? -14.232 -8.517 2.411 1.00 96.56 85 ASP A CA 1
ATOM 689 C C . ASP A 1 85 ? -13.615 -7.568 1.372 1.00 96.56 85 ASP A C 1
ATOM 691 O O . ASP A 1 85 ? -12.451 -7.163 1.465 1.00 96.56 85 ASP A O 1
ATOM 695 N N . THR A 1 86 ? -14.422 -7.177 0.384 1.00 95.38 86 THR A N 1
ATOM 696 C CA . THR A 1 86 ? -14.085 -6.087 -0.542 1.00 95.38 86 THR A CA 1
ATOM 697 C C . THR A 1 86 ? -14.502 -4.764 0.086 1.00 95.38 86 THR A C 1
ATOM 699 O O . THR A 1 86 ? -15.663 -4.605 0.471 1.00 95.38 86 THR A O 1
ATOM 702 N N . VAL A 1 87 ? -13.580 -3.804 0.148 1.00 95.94 87 VAL A N 1
ATOM 703 C CA . VAL A 1 87 ? -13.830 -2.469 0.699 1.00 95.94 87 VAL A CA 1
ATOM 704 C C . VAL A 1 87 ? -13.671 -1.387 -0.365 1.00 95.94 87 VAL A C 1
ATOM 706 O O . VAL A 1 87 ? -12.766 -1.443 -1.201 1.00 95.94 87 VAL A O 1
ATOM 709 N N . ILE A 1 88 ? -14.538 -0.382 -0.294 1.00 96.19 88 ILE A N 1
ATOM 710 C CA . ILE A 1 88 ? -14.413 0.888 -1.007 1.00 96.19 88 ILE A CA 1
ATOM 711 C C . ILE A 1 88 ? -14.223 1.991 0.027 1.00 96.19 88 ILE A C 1
ATOM 713 O O . ILE A 1 88 ? -15.023 2.110 0.952 1.00 96.19 88 ILE A O 1
ATOM 717 N N . ILE A 1 89 ? -13.169 2.786 -0.127 1.00 97.94 89 ILE A N 1
ATOM 718 C CA . ILE A 1 89 ? -12.803 3.847 0.811 1.00 97.94 89 ILE A CA 1
ATOM 719 C C . ILE A 1 89 ? -13.114 5.203 0.184 1.00 97.94 89 ILE A C 1
ATOM 721 O O . ILE A 1 89 ? 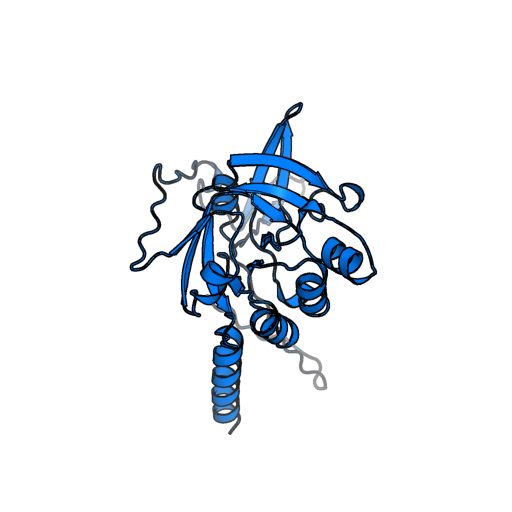-12.701 5.475 -0.948 1.00 97.94 89 ILE A O 1
ATOM 725 N N . ASN A 1 90 ? -13.801 6.052 0.947 1.00 98.00 90 ASN A N 1
ATOM 726 C CA . ASN A 1 90 ? -14.029 7.455 0.624 1.00 98.00 90 ASN A CA 1
ATOM 727 C C . ASN A 1 90 ? -13.528 8.348 1.771 1.00 98.00 90 ASN A C 1
ATOM 729 O O . ASN A 1 90 ? -13.790 8.074 2.945 1.00 98.00 90 ASN A O 1
ATOM 733 N N . GLY A 1 91 ? -12.839 9.432 1.427 1.00 98.19 91 GLY A N 1
ATOM 734 C CA . GLY A 1 91 ? -12.300 10.419 2.363 1.00 98.19 91 GLY A CA 1
ATOM 735 C C . GLY A 1 91 ? -10.770 10.420 2.436 1.00 98.19 91 GLY A C 1
ATOM 736 O O . GLY A 1 91 ? -10.098 10.204 1.433 1.00 98.19 91 GLY A O 1
ATOM 737 N N . THR A 1 92 ? -10.206 10.709 3.604 1.00 98.75 92 THR A N 1
ATOM 738 C CA . THR A 1 92 ? -8.786 10.984 3.826 1.00 98.75 92 THR A CA 1
ATOM 739 C C . THR A 1 92 ? -7.951 9.721 4.045 1.00 98.75 92 THR A C 1
ATOM 741 O O . THR A 1 92 ? -8.139 8.996 5.023 1.00 98.75 92 THR A O 1
ATOM 744 N N . ILE A 1 93 ? -6.935 9.513 3.209 1.00 98.81 93 ILE A N 1
ATOM 745 C CA . ILE A 1 93 ? -5.854 8.546 3.453 1.00 98.81 93 ILE A CA 1
ATOM 746 C C . ILE A 1 93 ? -4.497 9.249 3.377 1.00 98.81 93 ILE A C 1
ATOM 748 O O . ILE A 1 93 ? -4.352 10.246 2.674 1.00 98.81 93 ILE A O 1
ATOM 752 N N . PHE A 1 94 ? -3.490 8.718 4.066 1.00 98.88 94 PHE A N 1
ATOM 753 C CA . PHE A 1 94 ? -2.156 9.318 4.124 1.00 98.88 94 PHE A CA 1
ATOM 754 C C . PHE A 1 94 ? -1.120 8.379 3.537 1.00 98.88 94 PHE A C 1
ATOM 756 O O . PHE A 1 94 ? -1.044 7.228 3.956 1.00 98.88 94 PHE A O 1
ATOM 763 N N . THR A 1 95 ? -0.292 8.832 2.597 1.00 98.81 95 THR A N 1
ATOM 764 C CA . THR A 1 95 ? 0.812 7.984 2.134 1.00 98.81 95 THR A CA 1
ATOM 765 C C . THR A 1 95 ? 1.899 7.878 3.196 1.00 98.81 95 THR A C 1
ATOM 767 O O . THR A 1 95 ? 2.172 8.823 3.923 1.00 98.81 95 THR A O 1
ATOM 770 N N . GLY A 1 96 ? 2.563 6.735 3.284 1.00 98.19 96 GLY A N 1
ATOM 771 C CA . GLY A 1 96 ? 3.705 6.567 4.174 1.00 98.19 96 GLY A CA 1
ATOM 772 C C . GLY A 1 96 ? 4.359 5.223 3.931 1.00 98.19 96 GLY A C 1
ATOM 773 O O . GLY A 1 96 ? 3.680 4.200 3.902 1.00 98.19 96 GLY A O 1
ATOM 774 N N . ARG A 1 97 ? 5.671 5.222 3.717 1.00 97.75 97 ARG A N 1
ATOM 775 C CA . ARG A 1 97 ? 6.451 4.012 3.429 1.00 97.75 97 ARG A CA 1
ATOM 776 C C . ARG A 1 97 ? 7.764 4.031 4.215 1.00 97.75 97 ARG A C 1
ATOM 778 O O . ARG A 1 97 ? 7.740 4.467 5.362 1.00 97.75 97 ARG A O 1
ATOM 785 N N . ASP A 1 98 ? 8.851 3.531 3.645 1.00 98.06 98 ASP A N 1
ATOM 786 C CA . ASP A 1 98 ? 10.133 3.255 4.292 1.00 98.06 98 ASP A CA 1
ATOM 787 C C . ASP A 1 98 ? 10.631 4.388 5.226 1.00 98.06 98 ASP A C 1
ATOM 789 O O . ASP A 1 98 ? 10.743 4.169 6.434 1.00 98.06 98 ASP A O 1
ATOM 793 N N . ALA A 1 99 ? 10.869 5.606 4.717 1.00 98.31 99 ALA A N 1
ATOM 794 C CA . ALA A 1 99 ? 11.451 6.695 5.517 1.00 98.31 99 ALA A CA 1
ATOM 795 C C . ALA A 1 99 ? 10.493 7.218 6.600 1.00 98.31 99 ALA A C 1
ATOM 797 O O . ALA A 1 99 ? 10.903 7.518 7.721 1.00 98.31 99 ALA A O 1
ATOM 798 N N . VAL A 1 100 ? 9.198 7.286 6.282 1.00 98.50 100 VAL A N 1
ATOM 799 C CA . VAL A 1 100 ? 8.156 7.736 7.217 1.00 98.50 100 VAL A CA 1
ATOM 800 C C . VAL A 1 100 ? 7.995 6.746 8.363 1.00 98.50 100 VAL A C 1
ATOM 802 O O . VAL A 1 100 ? 7.942 7.162 9.515 1.00 98.50 100 VAL A O 1
ATOM 805 N N . HIS A 1 101 ? 7.955 5.443 8.084 1.00 98.56 101 HIS A N 1
ATOM 806 C CA . HIS A 1 101 ? 7.810 4.433 9.134 1.00 98.56 101 HIS A CA 1
ATOM 807 C C . HIS A 1 101 ? 9.009 4.416 10.074 1.00 98.56 101 HIS A C 1
ATOM 809 O O . HIS A 1 101 ? 8.815 4.349 11.288 1.00 98.56 101 HIS A O 1
ATOM 815 N N . GLN A 1 102 ? 10.223 4.540 9.531 1.00 98.56 102 GLN A N 1
ATOM 816 C CA . GLN A 1 102 ? 11.420 4.681 10.349 1.00 98.56 102 GLN A CA 1
ATOM 817 C C . GLN A 1 102 ? 11.344 5.944 11.222 1.00 98.56 102 GLN A C 1
ATOM 819 O O . GLN A 1 102 ? 11.483 5.845 12.438 1.00 98.56 102 GLN A O 1
ATOM 824 N N . TYR A 1 103 ? 11.036 7.106 10.634 1.00 98.69 103 TYR A N 1
ATOM 825 C CA . TYR A 1 103 ? 10.906 8.372 11.363 1.00 98.69 103 TYR A CA 1
ATOM 826 C C . TYR A 1 103 ? 9.884 8.297 12.507 1.00 98.69 103 TYR A C 1
ATOM 828 O O . TYR A 1 103 ? 10.174 8.693 13.636 1.00 98.69 103 TYR A O 1
ATOM 836 N N . LEU A 1 104 ? 8.689 7.766 12.237 1.00 98.44 104 LEU A N 1
ATOM 837 C CA . LEU A 1 104 ? 7.617 7.646 13.228 1.00 98.44 104 LEU A CA 1
ATOM 838 C C . LEU A 1 104 ? 7.977 6.661 14.351 1.00 98.44 104 LEU A C 1
ATOM 840 O O . LEU A 1 104 ? 7.648 6.909 15.514 1.00 98.44 104 LEU A O 1
ATOM 844 N N . TYR A 1 105 ? 8.663 5.566 14.014 1.00 97.88 105 TYR A N 1
ATOM 845 C CA . TYR A 1 105 ? 9.154 4.583 14.980 1.00 97.88 105 TYR A CA 1
ATOM 846 C C . TYR A 1 105 ? 10.255 5.152 15.886 1.00 97.88 105 TYR A C 1
ATOM 848 O O . TYR A 1 105 ? 10.243 4.912 17.091 1.00 97.88 105 TYR A O 1
ATOM 856 N N . GLU A 1 106 ? 11.161 5.962 15.335 1.00 98.12 106 GLU A N 1
ATOM 857 C CA . GLU A 1 106 ? 12.261 6.613 16.065 1.00 98.12 106 GLU A CA 1
ATOM 858 C C . GLU A 1 106 ? 11.808 7.785 16.958 1.00 98.12 106 GLU A C 1
ATOM 860 O O . GLU A 1 106 ? 12.626 8.415 17.625 1.00 98.12 106 GLU A O 1
ATOM 865 N N . GLY A 1 107 ? 10.503 8.061 17.025 1.00 97.62 107 GLY A N 1
ATOM 866 C CA . GLY A 1 107 ? 9.930 9.078 17.908 1.00 97.62 107 GLY A CA 1
ATOM 867 C C . GLY A 1 107 ? 9.397 10.312 17.188 1.00 97.62 107 GLY A C 1
ATOM 868 O O . GLY A 1 107 ? 8.853 11.187 17.852 1.00 97.62 107 GLY A O 1
ATOM 869 N N . GLY A 1 108 ? 9.475 10.361 15.857 1.00 97.94 108 GLY A N 1
ATOM 870 C CA . GLY A 1 108 ? 8.845 11.400 15.051 1.00 97.94 108 GLY A CA 1
ATOM 871 C C . GLY A 1 108 ? 7.351 11.544 15.341 1.00 97.94 108 GLY A C 1
ATOM 872 O O . GLY A 1 108 ? 6.668 10.560 15.643 1.00 97.94 108 GLY A O 1
ATOM 873 N N . GLU A 1 109 ? 6.845 12.772 15.259 1.00 97.62 109 GLU A N 1
ATOM 874 C CA . GLU A 1 109 ? 5.442 13.107 15.508 1.00 97.62 109 GLU A CA 1
ATOM 875 C C . GLU A 1 109 ? 4.767 13.544 14.211 1.00 97.62 109 GLU A C 1
ATOM 877 O O . GLU A 1 109 ? 5.353 14.250 13.390 1.00 97.62 109 GLU A O 1
ATOM 882 N N . LEU A 1 110 ? 3.518 13.122 14.031 1.00 97.94 110 LEU A N 1
ATOM 883 C CA . LEU A 1 110 ? 2.688 13.524 12.904 1.00 97.94 110 LEU A CA 1
ATOM 884 C C . LEU A 1 110 ? 1.214 13.378 13.283 1.00 97.94 110 LEU A C 1
ATOM 886 O O . LEU A 1 110 ? 0.596 12.344 13.059 1.00 97.94 110 LEU A O 1
ATOM 890 N N . ASP A 1 111 ? 0.637 14.414 13.886 1.00 97.56 111 ASP A N 1
ATOM 891 C CA . ASP A 1 111 ? -0.736 14.345 14.403 1.00 97.56 111 ASP A CA 1
ATOM 892 C C . ASP A 1 111 ? -1.788 14.107 13.315 1.00 97.56 111 ASP A C 1
ATOM 894 O O . ASP A 1 111 ? -2.813 13.483 13.586 1.00 97.56 111 ASP A O 1
ATOM 898 N N . ALA A 1 112 ? -1.509 14.533 12.079 1.00 97.88 112 ALA A N 1
ATOM 899 C CA . ALA A 1 112 ? -2.424 14.418 10.946 1.00 97.88 112 ALA A CA 1
ATOM 900 C C . ALA A 1 112 ? -2.882 12.974 10.666 1.00 97.88 112 ALA A C 1
ATOM 902 O O . ALA A 1 112 ? -4.015 12.774 10.240 1.00 97.88 112 ALA A O 1
ATOM 903 N N . ILE A 1 113 ? -2.044 11.964 10.940 1.00 97.81 113 ILE A N 1
ATOM 904 C CA . ILE A 1 113 ? -2.366 10.557 10.640 1.00 97.81 113 ILE A CA 1
ATOM 905 C C . ILE A 1 113 ? -3.104 9.839 11.780 1.00 97.81 113 ILE A C 1
ATOM 907 O O . ILE A 1 113 ? -3.470 8.671 11.623 1.00 97.81 113 ILE A O 1
ATOM 911 N N . LYS A 1 114 ? -3.294 10.483 12.942 1.00 98.06 114 LYS A N 1
ATOM 912 C CA . LYS A 1 114 ? -3.855 9.828 14.133 1.00 98.06 114 LYS A CA 1
ATOM 913 C C . LYS A 1 114 ? -5.264 9.299 13.869 1.00 98.06 114 LYS A C 1
ATOM 915 O O . LYS A 1 114 ? -6.122 10.015 13.367 1.00 98.06 114 LYS A O 1
ATOM 920 N N . GLY A 1 115 ? -5.505 8.030 14.205 1.00 97.50 115 GLY A N 1
ATOM 921 C CA . GLY A 1 115 ? -6.784 7.358 13.936 1.00 97.50 115 GLY A CA 1
ATOM 922 C C . GLY A 1 115 ? -7.071 7.097 12.451 1.00 97.50 115 GLY A C 1
ATOM 923 O O . GLY A 1 115 ? -8.146 6.603 12.117 1.00 97.50 115 GLY A O 1
ATOM 924 N N . GLY A 1 116 ? -6.143 7.448 11.558 1.00 97.62 116 GLY A N 1
ATOM 925 C CA . GLY A 1 116 ? -6.350 7.445 10.119 1.00 97.62 116 GLY A CA 1
ATOM 926 C C . GLY A 1 116 ? -5.996 6.130 9.433 1.00 97.62 116 GLY A C 1
ATOM 927 O O . GLY A 1 116 ? -5.856 5.066 10.048 1.00 97.62 116 GLY A O 1
ATOM 928 N N . ILE A 1 117 ? -5.842 6.240 8.116 1.00 98.81 117 ILE A N 1
ATOM 929 C CA . ILE A 1 117 ? -5.456 5.155 7.218 1.00 98.81 117 ILE A CA 1
ATOM 930 C C . ILE A 1 117 ? -4.104 5.502 6.595 1.00 98.81 117 ILE A C 1
ATOM 932 O O . ILE A 1 117 ? -3.978 6.545 5.951 1.00 98.81 117 ILE A O 1
ATOM 936 N N . ILE A 1 118 ? -3.112 4.624 6.760 1.00 98.62 118 ILE A N 1
ATOM 937 C CA . ILE A 1 118 ? -1.803 4.767 6.109 1.00 98.62 118 ILE A CA 1
ATOM 938 C C . ILE A 1 118 ? -1.788 3.934 4.830 1.00 98.62 118 ILE A C 1
ATOM 940 O O . ILE A 1 118 ? -2.134 2.755 4.838 1.00 98.62 118 ILE A O 1
ATOM 944 N N . TYR A 1 119 ? -1.346 4.534 3.732 1.00 98.88 119 TYR A N 1
ATOM 945 C CA . TYR A 1 119 ? -1.185 3.910 2.433 1.00 98.88 119 TYR A CA 1
ATOM 946 C C . TYR A 1 119 ? 0.294 3.791 2.063 1.00 98.88 119 TYR A C 1
ATOM 948 O O . TYR A 1 119 ? 0.977 4.782 1.809 1.00 98.88 119 TYR A O 1
ATOM 956 N N . HIS A 1 120 ? 0.794 2.562 1.973 1.00 98.81 120 HIS A N 1
ATOM 957 C CA . HIS A 1 120 ? 2.154 2.275 1.534 1.00 98.81 120 HIS A CA 1
ATOM 958 C C . HIS A 1 120 ? 2.235 2.555 0.039 1.00 98.81 120 HIS A C 1
ATOM 960 O O . HIS A 1 120 ? 1.964 1.689 -0.796 1.00 98.81 120 HIS A O 1
ATOM 966 N N . CYS A 1 121 ? 2.598 3.783 -0.304 1.00 98.50 121 CYS A N 1
ATOM 967 C CA . CYS A 1 121 ? 2.630 4.287 -1.664 1.00 98.50 121 CYS A CA 1
ATOM 968 C C . CYS A 1 121 ? 3.758 5.303 -1.798 1.00 98.50 121 CYS A C 1
ATOM 970 O O . CYS A 1 121 ? 3.907 6.175 -0.949 1.00 98.50 121 CYS A O 1
ATOM 972 N N . GLY A 1 122 ? 4.527 5.184 -2.879 1.00 98.00 122 GLY A N 1
ATOM 973 C CA . GLY A 1 122 ? 5.358 6.277 -3.370 1.00 98.00 122 GLY A CA 1
ATOM 974 C C . GLY A 1 122 ? 4.711 6.840 -4.625 1.00 98.00 122 GLY A C 1
ATOM 975 O O . GLY A 1 122 ? 4.919 6.261 -5.698 1.00 98.00 122 GLY A O 1
ATOM 976 N N . PRO A 1 123 ? 3.868 7.877 -4.509 1.00 97.56 123 PRO A N 1
ATOM 977 C CA . PRO A 1 123 ? 3.138 8.395 -5.649 1.00 97.56 123 PRO A CA 1
ATOM 978 C C . PRO A 1 123 ? 4.062 9.177 -6.588 1.00 97.56 123 PRO A C 1
ATOM 980 O O . PRO A 1 123 ? 5.106 9.693 -6.192 1.00 97.56 123 PRO A O 1
ATOM 983 N N . VAL A 1 124 ? 3.651 9.286 -7.849 1.00 97.38 124 VAL A N 1
ATOM 984 C CA . VAL A 1 124 ? 4.222 10.239 -8.805 1.00 97.38 124 VAL A CA 1
ATOM 985 C C . VAL A 1 124 ? 3.288 11.437 -8.842 1.00 97.38 124 VAL A C 1
ATOM 987 O O . VAL A 1 124 ? 2.169 11.327 -9.349 1.00 97.38 124 VAL A O 1
ATOM 990 N N . ILE A 1 125 ? 3.744 12.558 -8.292 1.00 97.19 125 ILE A N 1
ATOM 991 C CA . ILE A 1 125 ? 2.979 13.801 -8.217 1.00 97.19 125 ILE A CA 1
ATOM 992 C C . ILE A 1 125 ? 3.582 14.828 -9.170 1.00 97.19 125 ILE A C 1
ATOM 994 O O . ILE A 1 125 ? 4.795 15.038 -9.185 1.00 97.19 125 ILE A O 1
ATOM 998 N N . LEU A 1 126 ? 2.726 15.479 -9.951 1.00 96.00 126 LEU A N 1
ATOM 999 C CA . LEU A 1 126 ? 3.065 16.666 -10.724 1.00 96.00 126 LEU A CA 1
ATOM 1000 C C . LEU A 1 126 ? 2.519 17.895 -9.992 1.00 96.00 126 LEU A C 1
ATOM 1002 O O . LEU A 1 126 ? 1.367 17.894 -9.564 1.00 96.00 126 LEU A O 1
ATOM 1006 N N . LYS A 1 127 ? 3.339 18.935 -9.840 1.00 93.50 127 LYS A N 1
ATOM 1007 C CA . LYS A 1 127 ? 2.901 20.224 -9.298 1.00 93.50 127 LYS A CA 1
ATOM 1008 C C . LYS A 1 127 ? 2.594 21.170 -10.457 1.00 93.50 127 LYS A C 1
ATOM 1010 O O . LYS A 1 127 ? 3.500 21.521 -11.209 1.00 93.50 127 LYS A O 1
ATOM 1015 N N . GLU A 1 128 ? 1.336 21.572 -10.595 1.00 91.31 128 GLU A N 1
ATOM 1016 C CA . GLU A 1 128 ? 0.862 22.517 -11.610 1.00 91.31 128 GLU A CA 1
ATOM 1017 C C . GLU A 1 128 ? 0.428 23.806 -10.896 1.00 91.31 128 GLU A C 1
ATOM 1019 O O . GLU A 1 128 ? -0.662 23.912 -10.336 1.00 91.31 128 GLU A O 1
ATOM 1024 N N . GLY A 1 129 ? 1.332 24.789 -10.836 1.00 90.38 129 GLY A N 1
ATOM 1025 C CA . GLY A 1 129 ? 1.119 26.006 -10.050 1.00 90.38 129 GLY A CA 1
ATOM 1026 C C . GLY A 1 129 ? 1.005 25.706 -8.550 1.00 90.38 129 GLY A C 1
ATOM 1027 O O . GLY A 1 129 ? 1.970 25.255 -7.928 1.00 90.38 129 GLY A O 1
ATOM 1028 N N . ASN A 1 130 ? -0.173 25.969 -7.980 1.00 88.00 130 ASN A N 1
ATOM 1029 C CA . ASN A 1 130 ? -0.481 25.719 -6.567 1.00 88.00 130 ASN A CA 1
ATOM 1030 C C . ASN A 1 130 ? -1.211 24.389 -6.331 1.00 88.00 130 ASN A C 1
ATOM 1032 O O . ASN A 1 130 ? -1.508 24.062 -5.183 1.00 88.00 130 ASN A O 1
ATOM 1036 N N . GLU A 1 131 ? -1.503 23.630 -7.387 1.00 91.75 131 GLU A N 1
ATOM 1037 C CA . GLU A 1 131 ? -2.217 22.360 -7.296 1.00 91.75 131 GLU A CA 1
ATOM 1038 C C . GLU A 1 131 ? -1.279 21.171 -7.514 1.00 91.75 131 GLU A C 1
ATOM 1040 O O . GLU A 1 131 ? -0.258 21.251 -8.206 1.00 91.75 131 GLU A O 1
ATOM 1045 N N . TYR A 1 132 ? -1.639 20.044 -6.906 1.00 95.50 132 TYR A N 1
ATOM 1046 C CA . TYR A 1 132 ? -0.950 18.773 -7.077 1.00 95.50 132 TYR A CA 1
ATOM 1047 C C . TYR A 1 132 ? -1.834 17.807 -7.853 1.00 95.50 132 TYR A C 1
ATOM 1049 O O . TYR A 1 132 ? -3.002 17.603 -7.517 1.00 95.50 132 TYR A O 1
ATOM 1057 N N . LYS A 1 133 ? -1.244 17.159 -8.853 1.00 95.12 133 LYS A N 1
ATOM 1058 C CA . LYS A 1 133 ? -1.890 16.150 -9.681 1.00 95.12 133 LYS A CA 1
ATOM 1059 C C . LYS A 1 133 ? -1.214 14.802 -9.495 1.00 95.12 133 LYS A C 1
ATOM 1061 O O . LYS A 1 133 ? -0.011 14.650 -9.716 1.00 95.12 133 LYS A O 1
ATOM 1066 N N . THR A 1 134 ? -2.002 13.802 -9.125 1.00 96.69 134 THR A N 1
ATOM 1067 C CA . THR A 1 134 ? -1.529 12.425 -8.982 1.00 96.69 134 THR A CA 1
ATOM 1068 C C . THR A 1 134 ? -1.455 11.758 -10.349 1.00 96.69 134 THR A C 1
ATOM 1070 O O . THR A 1 134 ? -2.477 11.498 -10.976 1.00 96.69 134 THR A O 1
ATOM 1073 N N . MET A 1 135 ? -0.246 11.443 -10.812 1.00 95.56 135 MET A N 1
ATOM 1074 C CA . MET A 1 135 ? -0.030 10.750 -12.088 1.00 95.56 135 MET A CA 1
ATOM 1075 C C . MET A 1 135 ? -0.051 9.227 -11.918 1.00 95.56 135 MET A C 1
ATOM 1077 O O . MET A 1 135 ? -0.496 8.493 -12.799 1.00 95.56 135 MET A O 1
ATOM 1081 N N . ALA A 1 136 ? 0.431 8.741 -10.774 1.00 96.12 136 ALA A N 1
ATOM 1082 C CA . ALA A 1 136 ? 0.422 7.330 -10.408 1.00 96.12 136 ALA A CA 1
ATOM 1083 C C . ALA A 1 136 ? 0.427 7.193 -8.882 1.00 96.12 136 ALA A C 1
ATOM 1085 O O . ALA A 1 136 ? 1.220 7.853 -8.217 1.00 96.12 136 ALA A O 1
ATOM 1086 N N . ALA A 1 137 ? -0.407 6.313 -8.329 1.00 97.25 137 ALA A N 1
ATOM 1087 C CA . ALA A 1 137 ? -0.472 6.068 -6.885 1.00 97.25 137 ALA A CA 1
ATOM 1088 C C . ALA A 1 137 ? -0.642 4.576 -6.579 1.00 97.25 137 ALA A C 1
ATOM 1090 O O . ALA A 1 137 ? -1.578 4.171 -5.901 1.00 97.25 137 ALA A O 1
ATOM 1091 N N . GLY A 1 138 ? 0.231 3.730 -7.132 1.00 97.00 138 GLY A N 1
ATOM 1092 C CA . GLY A 1 138 ? 0.197 2.285 -6.886 1.00 97.00 138 GLY A CA 1
ATOM 1093 C C . GLY A 1 138 ? 0.807 1.887 -5.531 1.00 97.00 138 GLY A C 1
ATOM 1094 O O . GLY A 1 138 ? 1.704 2.581 -5.045 1.00 97.00 138 GLY A O 1
ATOM 1095 N N . PRO A 1 139 ? 0.386 0.751 -4.945 1.00 98.12 139 PRO A N 1
ATOM 1096 C CA . PRO A 1 139 ? 0.903 0.297 -3.659 1.00 98.12 139 PRO A CA 1
ATOM 1097 C C . PRO A 1 139 ? 2.356 -0.184 -3.764 1.00 98.12 139 PRO A C 1
ATOM 1099 O O . PRO A 1 139 ? 2.758 -0.818 -4.753 1.00 98.12 139 PRO A O 1
ATOM 1102 N N . THR A 1 140 ? 3.126 0.021 -2.697 1.00 97.81 140 THR A N 1
ATOM 1103 C CA . THR A 1 140 ? 4.430 -0.616 -2.482 1.00 97.81 140 THR A CA 1
ATOM 1104 C C . THR A 1 140 ? 4.309 -1.861 -1.598 1.00 97.81 140 THR A C 1
ATOM 1106 O O . THR A 1 140 ? 3.297 -2.087 -0.935 1.00 97.81 140 THR A O 1
ATOM 1109 N N . THR A 1 141 ? 5.324 -2.725 -1.657 1.00 97.81 141 THR A N 1
ATOM 1110 C CA . THR A 1 141 ? 5.358 -3.985 -0.899 1.00 97.81 141 THR A CA 1
ATOM 1111 C C . THR A 1 141 ? 5.444 -3.707 0.597 1.00 97.81 141 THR A C 1
ATOM 1113 O O . THR A 1 141 ? 6.471 -3.204 1.037 1.00 97.81 141 THR A O 1
ATOM 1116 N N . SER A 1 142 ? 4.406 -4.070 1.347 1.00 98.44 142 SER A N 1
ATOM 1117 C CA . SER A 1 142 ? 4.223 -3.650 2.739 1.00 98.44 142 SER A CA 1
ATOM 1118 C C . SER A 1 142 ? 5.120 -4.375 3.742 1.00 98.44 142 SER A C 1
ATOM 1120 O O . SER A 1 142 ? 5.429 -3.842 4.800 1.00 98.44 142 SER A O 1
ATOM 1122 N N . ILE A 1 143 ? 5.597 -5.579 3.416 1.00 98.00 143 ILE A N 1
ATOM 1123 C CA . ILE A 1 143 ? 6.445 -6.349 4.337 1.00 98.00 143 ILE A CA 1
ATOM 1124 C C . ILE A 1 143 ? 7.746 -5.619 4.726 1.00 98.00 143 ILE A C 1
ATOM 1126 O O . ILE A 1 143 ? 8.376 -5.992 5.711 1.00 98.00 143 ILE A O 1
ATOM 1130 N N . ARG A 1 144 ? 8.163 -4.581 3.979 1.00 98.31 144 ARG A N 1
ATOM 1131 C CA . ARG A 1 144 ? 9.338 -3.769 4.337 1.00 98.31 144 ARG A CA 1
ATOM 1132 C C . ARG A 1 144 ? 9.091 -2.923 5.587 1.00 98.31 144 ARG A C 1
ATOM 1134 O O . ARG A 1 144 ? 10.030 -2.647 6.322 1.00 98.31 144 ARG A O 1
ATOM 1141 N N . GLU A 1 145 ? 7.842 -2.555 5.840 1.00 98.38 145 GLU A N 1
ATOM 1142 C CA . GLU A 1 145 ? 7.416 -1.728 6.964 1.00 98.38 145 GLU A CA 1
ATOM 1143 C C . GLU A 1 145 ? 7.045 -2.565 8.213 1.00 98.38 145 GLU A C 1
ATOM 1145 O O . GLU A 1 145 ? 6.858 -2.013 9.296 1.00 98.38 145 GLU A O 1
ATOM 1150 N N . GLU A 1 146 ? 7.017 -3.903 8.111 1.00 98.19 146 GLU A N 1
ATOM 1151 C CA . GLU A 1 146 ? 6.733 -4.841 9.218 1.00 98.19 146 GLU A CA 1
ATOM 1152 C C . GLU A 1 146 ? 7.559 -4.617 10.500 1.00 98.19 146 GLU A C 1
ATOM 1154 O O . GLU A 1 146 ? 6.995 -4.771 11.587 1.00 98.19 146 GLU A O 1
ATOM 1159 N N . PRO A 1 147 ? 8.856 -4.241 10.448 1.00 98.25 147 PRO A N 1
ATOM 1160 C CA . PRO A 1 147 ? 9.614 -3.955 11.664 1.00 98.25 147 PRO A CA 1
ATOM 1161 C C . PRO A 1 147 ? 9.037 -2.809 12.508 1.00 98.25 147 PRO A C 1
ATOM 1163 O O . PRO A 1 147 ? 9.285 -2.791 13.711 1.00 98.25 147 PRO A O 1
ATOM 1166 N N . TYR A 1 148 ? 8.277 -1.896 11.892 1.00 98.44 148 TYR A N 1
ATOM 1167 C CA . TYR A 1 148 ? 7.819 -0.635 12.483 1.00 98.44 148 TYR A CA 1
ATOM 1168 C C . TYR A 1 148 ? 6.297 -0.566 12.650 1.00 98.44 148 TYR A C 1
ATOM 1170 O O . TYR A 1 148 ? 5.798 0.068 13.581 1.00 98.44 148 TYR A O 1
ATOM 1178 N N . GLN A 1 149 ? 5.544 -1.196 11.742 1.00 98.56 149 GLN A N 1
ATOM 1179 C CA . GLN A 1 149 ? 4.112 -0.952 11.570 1.00 98.56 149 GLN A CA 1
ATOM 1180 C C . GLN A 1 149 ? 3.301 -1.142 12.851 1.00 98.56 149 GLN A C 1
ATOM 1182 O O . GLN A 1 149 ? 2.465 -0.298 13.162 1.00 98.56 149 GLN A O 1
ATOM 1187 N N . GLY A 1 150 ? 3.531 -2.228 13.593 1.00 98.38 150 GLY A N 1
ATOM 1188 C CA . GLY A 1 150 ? 2.769 -2.507 14.812 1.00 98.38 150 GLY A CA 1
ATOM 1189 C C . GLY A 1 150 ? 2.918 -1.406 15.870 1.00 98.38 150 GLY A C 1
ATOM 1190 O O . GLY A 1 150 ? 1.936 -1.011 16.501 1.00 98.38 150 GLY A O 1
ATOM 1191 N N . ASP A 1 15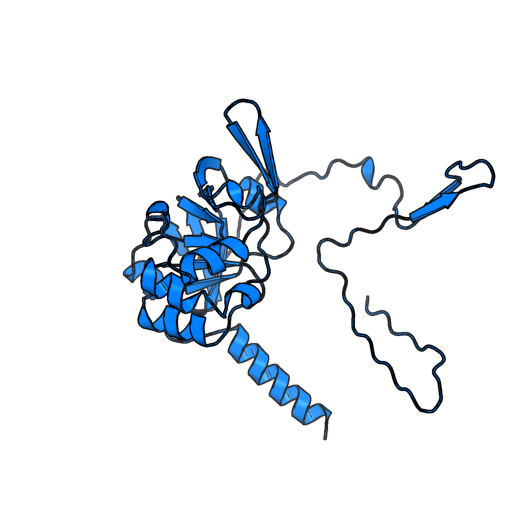1 ? 4.119 -0.843 16.009 1.00 98.50 151 ASP A N 1
ATOM 1192 C CA . ASP A 1 151 ? 4.387 0.281 16.909 1.00 98.50 151 ASP A CA 1
ATOM 1193 C C . ASP A 1 151 ? 3.801 1.595 16.395 1.00 98.50 151 ASP A C 1
ATOM 1195 O O . ASP A 1 151 ? 3.240 2.360 17.180 1.00 98.50 151 ASP A O 1
ATOM 1199 N N . VAL A 1 152 ? 3.854 1.834 15.083 1.00 98.56 152 VAL A N 1
ATOM 1200 C CA . VAL A 1 152 ? 3.193 2.989 14.456 1.00 98.56 152 VAL A CA 1
ATOM 1201 C C . VAL A 1 152 ? 1.676 2.919 14.671 1.00 98.56 152 VAL A C 1
ATOM 1203 O O . VAL A 1 152 ? 1.064 3.906 15.079 1.00 98.56 152 VAL A O 1
ATOM 1206 N N . MET A 1 153 ? 1.062 1.744 14.498 1.00 98.56 153 MET A N 1
ATOM 1207 C CA . MET A 1 153 ? -0.358 1.525 14.796 1.00 98.56 153 MET A CA 1
ATOM 1208 C C . MET A 1 153 ? -0.675 1.802 16.264 1.00 98.56 153 MET A C 1
ATOM 1210 O O . MET A 1 153 ? -1.636 2.508 16.556 1.00 98.56 153 MET A O 1
ATOM 1214 N N . ARG A 1 154 ? 0.154 1.305 17.187 1.00 98.38 154 ARG A N 1
ATOM 1215 C CA . ARG A 1 154 ? 0.002 1.548 18.627 1.00 98.38 154 ARG A CA 1
ATOM 1216 C C . ARG A 1 154 ? 0.100 3.033 18.982 1.00 98.38 154 ARG A C 1
ATOM 1218 O O . ARG A 1 154 ? -0.714 3.516 19.762 1.00 98.38 154 ARG A O 1
ATOM 1225 N N . LYS A 1 155 ? 1.102 3.741 18.451 1.00 98.38 155 LYS A N 1
ATOM 1226 C CA . LYS A 1 155 ? 1.398 5.142 18.794 1.00 98.38 155 LYS A CA 1
ATOM 1227 C C . LYS A 1 155 ? 0.360 6.108 18.223 1.00 98.38 155 LYS A C 1
ATOM 1229 O O . LYS A 1 155 ? -0.089 7.006 18.928 1.00 98.38 155 LYS A O 1
ATOM 1234 N N . PHE A 1 156 ? -0.028 5.918 16.964 1.00 98.44 156 PHE A N 1
ATOM 1235 C CA . PHE A 1 156 ? -0.914 6.843 16.251 1.00 98.44 156 PHE A CA 1
ATOM 1236 C C . PHE A 1 156 ? -2.363 6.352 16.169 1.00 98.44 156 PHE A C 1
ATOM 1238 O O . PHE A 1 156 ? -3.225 7.063 15.663 1.00 98.44 156 PHE A O 1
ATOM 1245 N N . GLY A 1 157 ? -2.665 5.152 16.665 1.00 97.88 157 GLY A N 1
ATOM 1246 C CA . GLY A 1 157 ? -4.009 4.579 16.600 1.00 97.88 157 GLY A CA 1
ATOM 1247 C C . GLY A 1 157 ? -4.472 4.288 15.172 1.00 97.88 157 GLY A C 1
ATOM 1248 O O . GLY A 1 157 ? -5.665 4.390 14.901 1.00 97.88 157 GLY A O 1
ATOM 1249 N N . ILE A 1 158 ? -3.545 3.976 14.257 1.00 98.50 158 ILE A N 1
ATOM 1250 C CA . ILE A 1 158 ? -3.844 3.727 12.838 1.00 98.50 158 ILE A CA 1
ATOM 1251 C C . ILE A 1 158 ? -4.860 2.593 12.704 1.00 98.50 158 ILE A C 1
ATOM 1253 O O . ILE A 1 158 ? -4.662 1.500 13.239 1.00 98.50 158 ILE A O 1
ATOM 1257 N N . LYS A 1 159 ? -5.941 2.863 11.970 1.00 98.38 159 LYS A N 1
ATOM 1258 C CA . LYS A 1 159 ? -7.101 1.973 11.851 1.00 98.38 159 LYS A CA 1
ATOM 1259 C C . LYS A 1 159 ? -7.050 1.071 10.629 1.00 98.38 159 LYS A C 1
ATOM 1261 O O . LYS A 1 159 ? -7.542 -0.053 10.678 1.00 98.38 159 LYS A O 1
ATOM 1266 N N . ALA A 1 160 ? -6.409 1.510 9.554 1.00 98.69 160 ALA A N 1
ATOM 1267 C CA . ALA A 1 160 ? -6.146 0.643 8.417 1.00 98.69 160 ALA A CA 1
ATOM 1268 C C . ALA A 1 160 ? -4.782 0.925 7.794 1.00 98.69 160 ALA A C 1
ATOM 1270 O O . ALA A 1 160 ? -4.311 2.063 7.757 1.00 98.69 160 ALA A O 1
ATOM 1271 N N . VAL A 1 161 ? -4.173 -0.136 7.278 1.00 98.81 161 VAL A N 1
ATOM 1272 C CA . VAL A 1 161 ? -2.932 -0.084 6.508 1.00 98.81 161 VAL A CA 1
ATOM 1273 C C . VAL A 1 161 ? -3.232 -0.593 5.107 1.00 98.81 161 VAL A C 1
ATOM 1275 O O . VAL A 1 161 ? -3.713 -1.712 4.954 1.00 98.81 161 VAL A O 1
ATOM 1278 N N . ILE A 1 162 ? -2.963 0.210 4.083 1.00 98.88 162 ILE A N 1
ATOM 1279 C CA . ILE A 1 162 ? -3.148 -0.158 2.679 1.00 98.88 162 ILE A CA 1
ATOM 1280 C C . ILE A 1 162 ? -1.782 -0.450 2.058 1.00 98.88 162 ILE A C 1
ATOM 1282 O O . ILE A 1 162 ? -0.853 0.340 2.194 1.00 98.88 162 ILE A O 1
ATOM 1286 N N . GLY A 1 163 ? -1.655 -1.532 1.294 1.00 98.56 163 GLY A N 1
ATOM 1287 C CA . GLY A 1 163 ? -0.479 -1.753 0.451 1.00 98.56 163 GLY A CA 1
ATOM 1288 C C . GLY A 1 163 ? -0.574 -3.038 -0.361 1.00 98.56 163 GLY A C 1
ATOM 1289 O O . GLY A 1 163 ? -1.674 -3.449 -0.716 1.00 98.56 163 GLY A O 1
ATOM 1290 N N . LYS A 1 164 ? 0.556 -3.671 -0.696 1.00 97.94 164 LYS A N 1
ATOM 1291 C CA . LYS A 1 164 ? 0.557 -4.970 -1.397 1.00 97.94 164 LYS A CA 1
ATOM 1292 C C . LYS A 1 164 ? 1.525 -5.973 -0.777 1.00 97.94 164 LYS A C 1
ATOM 1294 O O . LYS A 1 164 ? 2.513 -5.608 -0.149 1.00 97.94 164 LYS A O 1
ATOM 1299 N N . GLY A 1 165 ? 1.287 -7.249 -1.055 1.00 94.62 165 GLY A N 1
ATOM 1300 C CA . GLY A 1 165 ? 2.173 -8.353 -0.668 1.00 94.62 165 GLY A CA 1
ATOM 1301 C C . GLY A 1 165 ? 2.012 -8.856 0.769 1.00 94.62 165 GLY A C 1
ATOM 1302 O O . GLY A 1 165 ? 2.631 -9.860 1.096 1.00 94.62 165 GLY A O 1
ATOM 1303 N N . GLY A 1 166 ? 1.166 -8.216 1.584 1.00 94.88 166 GLY A N 1
ATOM 1304 C CA . GLY A 1 166 ? 0.903 -8.644 2.957 1.00 94.88 166 GLY A CA 1
ATOM 1305 C C . GLY A 1 166 ? 1.896 -8.106 3.983 1.00 94.88 166 GLY A C 1
ATOM 1306 O O . GLY A 1 166 ? 2.863 -7.421 3.642 1.00 94.88 166 GLY A O 1
ATOM 1307 N N . MET A 1 167 ? 1.613 -8.423 5.246 1.00 97.75 167 MET A N 1
ATOM 1308 C CA . MET A 1 167 ? 2.398 -8.057 6.428 1.00 97.75 167 MET A CA 1
ATOM 1309 C C . MET A 1 167 ? 2.624 -9.286 7.315 1.00 97.75 167 MET A C 1
ATOM 1311 O O . MET A 1 167 ? 2.033 -10.347 7.095 1.00 97.75 167 MET A O 1
ATOM 1315 N N . GLY A 1 168 ? 3.505 -9.145 8.301 1.00 97.31 168 GLY A N 1
ATOM 1316 C CA . GLY A 1 168 ? 3.905 -10.215 9.205 1.00 97.31 168 GLY A CA 1
ATOM 1317 C C . GLY A 1 168 ? 3.102 -10.271 10.507 1.00 97.31 168 GLY A C 1
ATOM 1318 O O . GLY A 1 168 ? 2.036 -9.669 10.668 1.00 97.31 168 GLY A O 1
ATOM 1319 N N . ALA A 1 169 ? 3.630 -11.057 11.446 1.00 97.75 169 ALA A N 1
ATOM 1320 C CA . ALA A 1 169 ? 2.969 -11.371 12.707 1.00 97.75 169 ALA A CA 1
ATOM 1321 C C . ALA A 1 169 ? 2.832 -10.164 13.649 1.00 97.75 169 ALA A C 1
ATOM 1323 O O . ALA A 1 169 ? 1.826 -10.078 14.350 1.00 97.75 169 ALA A O 1
ATOM 1324 N N . LYS A 1 170 ? 3.784 -9.218 13.653 1.00 98.06 170 LYS A N 1
ATOM 1325 C CA . LYS A 1 170 ? 3.713 -8.042 14.538 1.00 98.06 170 LYS A CA 1
ATOM 1326 C C . LYS A 1 170 ? 2.577 -7.123 14.114 1.00 98.06 170 LYS A C 1
ATOM 1328 O O . LYS A 1 170 ? 1.835 -6.621 14.954 1.00 98.06 170 LYS A O 1
ATOM 1333 N N . THR A 1 171 ? 2.409 -6.934 12.806 1.00 98.50 171 THR A N 1
ATOM 1334 C CA . THR A 1 171 ? 1.278 -6.162 12.280 1.00 98.50 171 THR A CA 1
ATOM 1335 C C . THR A 1 171 ? -0.047 -6.870 12.533 1.00 98.50 171 THR A C 1
ATOM 1337 O O . THR A 1 171 ? -1.018 -6.210 12.895 1.00 98.50 171 THR A O 1
ATOM 1340 N N . LEU A 1 172 ? -0.104 -8.202 12.394 1.00 98.56 172 LEU A N 1
ATOM 1341 C CA . LEU A 1 172 ? -1.316 -8.972 12.702 1.00 98.56 172 LEU A CA 1
ATOM 1342 C C . LEU A 1 172 ? -1.740 -8.809 14.164 1.00 98.56 172 LEU A C 1
ATOM 1344 O O . LEU A 1 172 ? -2.903 -8.533 14.449 1.00 98.56 172 LEU A O 1
ATOM 1348 N N . GLU A 1 173 ? -0.786 -8.935 15.085 1.00 98.56 173 GLU A N 1
ATOM 1349 C CA . GLU A 1 173 ? -1.025 -8.741 16.513 1.00 98.56 173 GLU A CA 1
ATOM 1350 C C . GLU A 1 173 ? -1.519 -7.316 16.801 1.00 98.56 173 GLU A C 1
ATOM 1352 O O . GLU A 1 173 ? -2.488 -7.124 17.539 1.00 98.56 173 GLU A O 1
ATOM 1357 N N . ALA A 1 174 ? -0.911 -6.307 16.170 1.00 98.50 174 ALA A N 1
ATOM 1358 C CA . ALA A 1 174 ? -1.347 -4.921 16.299 1.00 98.50 174 ALA A CA 1
ATOM 1359 C C . ALA A 1 174 ? -2.768 -4.697 15.751 1.00 98.50 174 ALA A C 1
ATOM 1361 O O . ALA A 1 174 ? -3.562 -4.012 16.397 1.00 98.50 174 ALA A O 1
ATOM 1362 N N . CYS A 1 175 ? -3.122 -5.310 14.614 1.00 98.56 175 CYS A N 1
ATOM 1363 C CA . CYS A 1 175 ? -4.484 -5.287 14.071 1.00 98.56 175 CYS A CA 1
ATOM 1364 C C . CYS A 1 175 ? -5.491 -5.835 15.090 1.00 98.56 175 CYS A C 1
ATOM 1366 O O . CYS A 1 175 ? -6.512 -5.201 15.363 1.00 98.56 175 CYS A O 1
ATOM 1368 N N . GLN A 1 176 ? -5.178 -6.972 15.712 1.00 98.38 176 GLN A N 1
ATOM 1369 C CA . GLN A 1 176 ? -6.045 -7.592 16.710 1.00 98.38 176 GLN A CA 1
ATOM 1370 C C . GLN A 1 176 ? -6.201 -6.721 17.966 1.00 98.38 176 GLN A C 1
ATOM 1372 O O . GLN A 1 176 ? -7.316 -6.455 18.432 1.00 98.38 176 GLN A O 1
ATOM 1377 N N . LYS A 1 177 ? -5.073 -6.239 18.494 1.00 98.38 177 LYS A N 1
ATOM 1378 C CA . LYS A 1 177 ? -5.003 -5.515 19.765 1.00 98.38 177 LYS A CA 1
ATOM 1379 C C . LYS A 1 177 ? -5.597 -4.110 19.694 1.00 98.38 177 LYS A C 1
ATOM 1381 O O . LYS A 1 177 ? -6.273 -3.699 20.632 1.00 98.38 177 LYS A O 1
ATOM 1386 N N . TYR A 1 178 ? -5.368 -3.388 18.597 1.00 97.81 178 TYR A N 1
ATOM 1387 C CA . TYR A 1 178 ? -5.722 -1.966 18.465 1.00 97.81 178 TYR A CA 1
ATOM 1388 C C . TYR A 1 178 ? -6.916 -1.699 17.535 1.00 97.81 178 TYR A C 1
ATOM 1390 O O . TYR A 1 178 ? -7.258 -0.539 17.283 1.00 97.81 178 TYR A O 1
ATOM 1398 N N . GLY A 1 179 ? -7.562 -2.763 17.042 1.00 97.06 179 GLY A N 1
ATOM 1399 C CA . GLY A 1 179 ? -8.725 -2.663 16.163 1.00 97.06 179 GLY A CA 1
ATOM 1400 C C . GLY A 1 179 ? -8.342 -2.095 14.801 1.00 97.06 179 GLY A C 1
ATOM 1401 O O . GLY A 1 179 ? -8.836 -1.039 14.414 1.00 97.06 179 GLY A O 1
ATOM 1402 N N . GLY A 1 180 ? -7.419 -2.780 14.124 1.00 98.38 180 GLY A N 1
ATOM 1403 C CA . GLY A 1 180 ? -6.913 -2.427 12.803 1.00 98.38 180 GLY A CA 1
ATOM 1404 C C . GLY A 1 180 ? -7.138 -3.525 11.763 1.00 98.38 180 GLY A C 1
ATOM 1405 O O . GLY A 1 180 ? -7.431 -4.670 12.107 1.00 98.38 180 GLY A O 1
ATOM 1406 N N . VAL A 1 181 ? -6.971 -3.173 10.489 1.00 98.75 181 VAL A N 1
ATOM 1407 C CA . VAL A 1 181 ? -7.006 -4.103 9.345 1.00 98.75 181 VAL A CA 1
ATOM 1408 C C . VAL A 1 181 ? -5.870 -3.810 8.366 1.00 98.75 181 VAL A C 1
ATOM 1410 O O . VAL A 1 181 ? -5.442 -2.662 8.215 1.00 98.75 181 VAL A O 1
ATOM 1413 N N . TYR A 1 182 ? -5.430 -4.838 7.641 1.00 98.81 182 TYR A N 1
ATOM 1414 C CA . TYR A 1 182 ? -4.586 -4.670 6.459 1.00 98.81 182 TYR A CA 1
ATOM 1415 C C . TYR A 1 182 ? -5.405 -4.875 5.182 1.00 98.81 182 TYR A C 1
ATOM 1417 O O . TYR A 1 182 ? -6.021 -5.925 4.954 1.00 98.81 182 TYR A O 1
ATOM 1425 N N . LEU A 1 183 ? -5.368 -3.857 4.330 1.00 98.75 183 LEU A N 1
ATOM 1426 C CA . LEU A 1 183 ? -6.105 -3.739 3.086 1.00 98.75 183 LEU A CA 1
ATOM 1427 C C . LEU A 1 183 ? -5.139 -3.913 1.909 1.00 98.75 183 LEU A C 1
ATOM 1429 O O . LEU A 1 183 ? -4.239 -3.107 1.672 1.00 98.75 183 LEU A O 1
ATOM 1433 N N . HIS A 1 184 ? -5.327 -4.980 1.143 1.00 98.38 184 HIS A N 1
ATOM 1434 C CA . HIS A 1 184 ? -4.535 -5.249 -0.046 1.00 98.38 184 HIS A CA 1
ATOM 1435 C C . HIS A 1 184 ? -5.082 -4.444 -1.227 1.00 98.38 184 HIS A C 1
ATOM 1437 O O . HIS A 1 184 ? -6.188 -4.697 -1.709 1.00 98.38 184 HIS A O 1
ATOM 1443 N N . ALA A 1 185 ? -4.286 -3.495 -1.704 1.00 97.69 185 ALA A N 1
ATOM 1444 C CA . ALA A 1 185 ? -4.497 -2.773 -2.946 1.00 97.69 185 ALA A CA 1
ATOM 1445 C C . ALA A 1 185 ? -3.877 -3.533 -4.134 1.00 97.69 185 ALA A C 1
ATOM 1447 O O . ALA A 1 185 ? -2.866 -4.227 -4.009 1.00 97.69 185 ALA A O 1
ATOM 1448 N N . ILE A 1 186 ? -4.466 -3.388 -5.318 1.00 94.62 186 ILE A N 1
ATOM 1449 C CA . ILE A 1 186 ? -4.092 -4.120 -6.529 1.00 94.62 186 ILE A CA 1
ATOM 1450 C C . ILE A 1 186 ? -2.732 -3.627 -7.048 1.00 94.62 186 ILE A C 1
ATOM 1452 O O . ILE A 1 186 ? -2.591 -2.547 -7.628 1.00 94.62 186 ILE A O 1
ATOM 1456 N N . GLY A 1 187 ? -1.698 -4.449 -6.868 1.00 93.12 187 GLY A N 1
ATOM 1457 C CA . GLY A 1 187 ? -0.357 -4.157 -7.363 1.00 93.12 187 GLY A CA 1
ATOM 1458 C C . GLY A 1 187 ? -0.303 -4.063 -8.891 1.00 93.12 187 GLY A C 1
ATOM 1459 O O . GLY A 1 187 ? -0.590 -5.032 -9.583 1.00 93.12 187 GLY A O 1
ATOM 1460 N N . GLY A 1 188 ? 0.138 -2.915 -9.413 1.00 91.69 188 GLY A N 1
ATOM 1461 C CA . GLY A 1 188 ? 0.269 -2.661 -10.856 1.00 91.69 188 GLY A CA 1
ATOM 1462 C C . GLY A 1 188 ? -0.799 -1.726 -11.431 1.00 91.69 188 GLY A C 1
ATOM 1463 O O . GLY A 1 188 ? -0.566 -1.140 -12.481 1.00 91.69 188 GLY A O 1
ATOM 1464 N N . ALA A 1 189 ? -1.903 -1.491 -10.717 1.00 92.69 189 ALA A N 1
ATOM 1465 C CA . ALA A 1 189 ? -3.001 -0.621 -11.151 1.00 92.69 189 ALA A CA 1
ATOM 1466 C C . ALA A 1 189 ? -2.796 0.859 -10.749 1.00 92.69 189 ALA A C 1
ATOM 1468 O O . ALA A 1 189 ? -3.713 1.525 -10.273 1.00 92.69 189 ALA A O 1
ATOM 1469 N N . ALA A 1 190 ? -1.577 1.388 -10.894 1.00 95.19 190 ALA A N 1
ATOM 1470 C CA . ALA A 1 190 ? -1.204 2.687 -10.323 1.00 95.19 190 ALA A CA 1
ATOM 1471 C C . ALA A 1 190 ? -2.011 3.874 -10.881 1.00 95.19 190 ALA A C 1
ATOM 1473 O O . ALA A 1 190 ? -2.309 4.799 -10.126 1.00 95.19 190 ALA A O 1
ATOM 1474 N N . GLN A 1 191 ? -2.382 3.846 -12.169 1.00 92.50 191 GLN A N 1
ATOM 1475 C CA . GLN A 1 191 ? -3.235 4.884 -12.764 1.00 92.50 191 GLN A CA 1
ATOM 1476 C C . GLN A 1 191 ? -4.690 4.806 -12.281 1.00 92.50 191 GLN A C 1
ATOM 1478 O O . GLN A 1 191 ? -5.343 5.838 -12.173 1.00 92.50 191 GLN A O 1
ATOM 1483 N N . ILE A 1 192 ? -5.196 3.610 -11.952 1.00 91.44 192 ILE A N 1
ATOM 1484 C CA . ILE A 1 192 ? -6.545 3.458 -11.383 1.00 91.44 192 ILE A CA 1
ATOM 1485 C C . ILE A 1 192 ? -6.595 4.131 -10.013 1.00 91.44 192 ILE A C 1
ATOM 1487 O O . ILE A 1 192 ? -7.442 4.986 -9.780 1.00 91.44 192 ILE A O 1
ATOM 1491 N N . TYR A 1 193 ? -5.624 3.840 -9.147 1.00 96.06 193 TYR A N 1
ATOM 1492 C CA . TYR A 1 193 ? -5.540 4.487 -7.839 1.00 96.06 193 TYR A CA 1
ATOM 1493 C C . TYR A 1 193 ? -5.299 5.995 -7.926 1.00 96.06 193 TYR A C 1
ATOM 1495 O O . TYR A 1 193 ? -5.824 6.739 -7.104 1.00 96.06 193 TYR A O 1
ATOM 1503 N N . ALA A 1 194 ? -4.571 6.467 -8.942 1.00 96.06 194 ALA A N 1
ATOM 1504 C CA . ALA A 1 194 ? -4.435 7.898 -9.193 1.00 96.06 194 ALA A CA 1
ATOM 1505 C C . ALA A 1 194 ? -5.789 8.567 -9.497 1.00 96.06 194 ALA A C 1
ATOM 1507 O O . ALA A 1 194 ? -6.049 9.640 -8.966 1.00 96.06 194 ALA A O 1
ATOM 1508 N N . LYS A 1 195 ? -6.684 7.918 -10.263 1.00 93.25 195 LYS A N 1
ATOM 1509 C CA . LYS A 1 195 ? -8.050 8.420 -10.529 1.00 93.25 195 LYS A CA 1
ATOM 1510 C C . LYS A 1 195 ? -8.947 8.453 -9.284 1.00 93.25 195 LYS A C 1
ATOM 1512 O O . LYS A 1 195 ? -9.907 9.229 -9.247 1.00 93.25 195 LYS A O 1
ATOM 1517 N N . CYS A 1 196 ? -8.665 7.615 -8.284 1.00 95.69 196 CYS A N 1
ATOM 1518 C CA . CYS A 1 196 ? -9.368 7.651 -7.001 1.00 95.69 196 CYS A CA 1
ATOM 1519 C C . CYS A 1 196 ? -8.993 8.895 -6.187 1.00 95.69 196 CYS A C 1
ATOM 1521 O O . CYS A 1 196 ? -9.821 9.364 -5.416 1.00 95.69 196 CYS A O 1
ATOM 1523 N N . VAL A 1 197 ? -7.784 9.447 -6.355 1.00 97.62 197 VAL A N 1
ATOM 1524 C CA . VAL A 1 197 ? -7.348 10.669 -5.660 1.00 97.62 197 VAL A CA 1
ATOM 1525 C C . VAL A 1 197 ? -7.999 11.886 -6.315 1.00 97.62 197 VAL A C 1
ATOM 1527 O O . VAL A 1 197 ? -7.685 12.236 -7.450 1.00 97.62 197 VAL A O 1
ATOM 1530 N N . LYS A 1 198 ? -8.907 12.541 -5.590 1.00 96.81 198 LYS A N 1
ATOM 1531 C CA . LYS A 1 198 ? -9.653 13.717 -6.060 1.00 96.81 198 LYS A CA 1
ATOM 1532 C C . LYS A 1 198 ? -8.980 15.029 -5.691 1.00 96.81 198 LYS A C 1
ATOM 1534 O O . LYS A 1 198 ? -9.100 16.004 -6.424 1.00 96.81 198 LYS A O 1
ATOM 1539 N N . LYS A 1 199 ? -8.281 15.062 -4.555 1.00 96.94 199 LYS A N 1
ATOM 1540 C CA . LYS A 1 199 ? -7.575 16.251 -4.073 1.00 96.94 199 LYS A CA 1
ATOM 1541 C C . LYS A 1 199 ? -6.415 15.866 -3.165 1.00 96.94 199 LYS A C 1
ATOM 1543 O O . LYS A 1 199 ? -6.471 14.848 -2.478 1.00 96.94 199 LYS A O 1
ATOM 1548 N N . ILE A 1 200 ? -5.404 16.725 -3.134 1.00 98.06 200 ILE A N 1
ATOM 1549 C CA . ILE A 1 200 ? -4.283 16.667 -2.198 1.00 98.06 200 ILE A CA 1
ATOM 1550 C C . ILE A 1 200 ? -4.318 17.950 -1.357 1.00 98.06 200 ILE A C 1
ATOM 1552 O O . ILE A 1 200 ? -3.865 18.988 -1.843 1.00 98.06 200 ILE A O 1
ATOM 1556 N N . PRO A 1 201 ? -4.918 17.944 -0.151 1.00 96.44 201 PRO A N 1
ATOM 1557 C CA . PRO A 1 201 ? -5.000 19.142 0.680 1.00 96.44 201 PRO A CA 1
ATOM 1558 C C . PRO A 1 201 ? -3.643 19.569 1.234 1.00 96.44 201 PRO A C 1
ATOM 1560 O O . PRO A 1 201 ? -3.354 20.760 1.264 1.00 96.44 201 PRO A O 1
ATOM 1563 N N . ASN A 1 202 ? -2.823 18.600 1.647 1.00 97.62 202 ASN A N 1
ATOM 1564 C CA . ASN A 1 202 ? -1.548 18.840 2.307 1.00 97.62 202 ASN A CA 1
ATOM 1565 C C . ASN A 1 202 ? -0.504 17.802 1.891 1.00 97.62 202 ASN A C 1
ATOM 1567 O O . ASN A 1 202 ? -0.816 16.687 1.459 1.00 97.62 202 ASN A O 1
ATOM 1571 N N . VAL A 1 203 ? 0.754 18.174 2.090 1.00 97.75 203 VAL A N 1
ATOM 1572 C CA . VAL A 1 203 ? 1.895 17.267 2.085 1.00 97.75 203 VAL A CA 1
ATOM 1573 C C . VAL A 1 203 ? 2.706 17.537 3.350 1.00 97.75 203 VAL A C 1
ATOM 1575 O O . VAL A 1 203 ? 2.931 18.685 3.727 1.00 97.75 203 VAL A O 1
ATOM 1578 N N . TYR A 1 204 ? 3.100 16.474 4.040 1.00 98.50 204 TYR A N 1
ATOM 1579 C CA . TYR A 1 204 ? 3.918 16.524 5.244 1.00 98.50 204 TYR A CA 1
ATOM 1580 C C . TYR A 1 204 ? 5.233 15.793 4.999 1.00 98.50 204 TYR A C 1
ATOM 1582 O O . TYR A 1 204 ? 5.326 14.912 4.143 1.00 98.50 204 TYR A O 1
ATOM 1590 N N . LEU A 1 205 ? 6.250 16.130 5.793 1.00 98.06 205 LEU A N 1
ATOM 1591 C CA . LEU A 1 205 ? 7.574 15.509 5.718 1.00 98.06 205 LEU A CA 1
ATOM 1592 C C . LEU A 1 205 ? 8.197 15.590 4.305 1.00 98.06 205 LEU A C 1
ATOM 1594 O O . LEU A 1 205 ? 8.865 14.660 3.854 1.00 98.06 205 LEU A O 1
ATOM 1598 N N . GLU A 1 206 ? 7.987 16.714 3.606 1.00 96.75 206 GLU A N 1
ATOM 1599 C CA . GLU A 1 206 ? 8.491 16.960 2.243 1.00 96.75 206 GLU A CA 1
ATOM 1600 C C . GLU A 1 206 ? 10.009 16.775 2.114 1.00 96.75 206 GLU A C 1
ATOM 1602 O O . GLU A 1 206 ? 10.500 16.429 1.039 1.00 96.75 206 GLU A O 1
ATOM 1607 N N . GLN A 1 207 ? 10.756 16.940 3.211 1.00 97.44 207 GLN A N 1
ATOM 1608 C CA . GLN A 1 207 ? 12.201 16.727 3.250 1.00 97.44 207 GLN A CA 1
ATOM 1609 C C . GLN A 1 207 ? 12.633 15.301 2.868 1.00 97.44 207 GLN A C 1
ATOM 1611 O O . GLN A 1 207 ? 13.789 15.106 2.500 1.00 97.44 207 GLN A O 1
ATOM 1616 N N . PHE A 1 208 ? 11.738 14.307 2.928 1.00 97.56 208 PHE A N 1
ATOM 1617 C CA . PHE A 1 208 ? 12.031 12.940 2.477 1.00 97.56 208 PHE A CA 1
ATOM 1618 C C . PHE A 1 208 ? 11.917 12.762 0.955 1.00 97.56 208 PHE A C 1
ATOM 1620 O O . PHE A 1 208 ? 12.317 11.732 0.415 1.00 97.56 208 PHE A O 1
ATOM 1627 N N . GLY A 1 209 ? 11.445 13.785 0.241 1.00 96.38 209 GLY A N 1
ATOM 1628 C CA . GLY A 1 209 ? 11.255 13.763 -1.204 1.00 96.38 209 GLY A CA 1
ATOM 1629 C C . GLY A 1 209 ? 9.903 13.180 -1.613 1.00 96.38 209 GLY A C 1
ATOM 1630 O O . GLY A 1 209 ? 9.265 12.436 -0.875 1.00 96.38 209 GLY A O 1
ATOM 1631 N N . SER A 1 210 ? 9.456 13.518 -2.826 1.00 94.50 210 SER A N 1
ATOM 1632 C CA . SER A 1 210 ? 8.092 13.228 -3.304 1.00 94.50 210 SER A CA 1
ATOM 1633 C C . SER A 1 210 ? 7.629 11.766 -3.122 1.00 94.50 210 SER A C 1
ATOM 1635 O O . SER A 1 210 ? 6.506 11.583 -2.656 1.00 94.50 210 SER A O 1
ATOM 1637 N N . PRO A 1 211 ? 8.439 10.722 -3.396 1.00 96.69 211 PRO A N 1
ATOM 1638 C CA . PRO A 1 211 ? 7.999 9.335 -3.208 1.00 96.69 211 PRO A CA 1
ATOM 1639 C C . PRO A 1 211 ? 7.906 8.873 -1.746 1.00 96.69 211 PRO A C 1
ATOM 1641 O O . PRO A 1 211 ? 7.318 7.825 -1.497 1.00 96.69 211 PRO A O 1
ATOM 1644 N N . GLU A 1 212 ? 8.522 9.588 -0.805 1.00 98.19 212 GLU A N 1
ATOM 1645 C CA . GLU A 1 212 ? 8.587 9.215 0.616 1.00 98.19 212 GLU A CA 1
ATOM 1646 C C . GLU A 1 212 ? 7.802 10.184 1.513 1.00 98.19 212 GLU A C 1
ATOM 1648 O O . GLU A 1 212 ? 7.490 9.838 2.645 1.00 98.19 212 GLU A O 1
ATOM 1653 N N . ALA A 1 213 ? 7.452 11.375 1.023 1.00 98.12 213 ALA A N 1
ATOM 1654 C CA . ALA A 1 213 ? 6.628 12.337 1.744 1.00 98.12 213 ALA A CA 1
ATOM 1655 C C . ALA A 1 213 ? 5.238 11.765 2.087 1.00 98.12 213 ALA A C 1
ATOM 1657 O O . ALA A 1 213 ? 4.716 10.856 1.428 1.00 98.12 213 ALA A O 1
ATOM 1658 N N . VAL A 1 214 ? 4.614 12.333 3.119 1.00 98.75 214 VAL A N 1
ATOM 1659 C CA . VAL A 1 214 ? 3.254 11.978 3.531 1.00 98.75 214 VAL A CA 1
ATOM 1660 C C . VAL A 1 214 ? 2.274 12.879 2.804 1.00 98.75 214 VAL A C 1
ATOM 1662 O O . VAL A 1 214 ? 2.055 14.026 3.183 1.00 98.75 214 VAL A O 1
ATOM 1665 N N . TRP A 1 215 ? 1.670 12.352 1.752 1.00 98.69 215 TRP A N 1
ATOM 1666 C CA . TRP A 1 215 ? 0.614 13.018 1.015 1.00 98.69 215 TRP A CA 1
ATOM 1667 C C . TRP A 1 215 ? -0.727 12.739 1.682 1.00 98.69 215 TRP A C 1
ATOM 1669 O O . TRP A 1 215 ? -1.095 11.579 1.875 1.00 98.69 215 TRP A O 1
ATOM 1679 N N . GLU A 1 216 ? -1.466 13.794 2.011 1.00 98.62 216 GLU A N 1
ATOM 1680 C CA . GLU A 1 216 ? -2.864 13.678 2.408 1.00 98.62 216 GLU A CA 1
ATOM 1681 C C . GLU A 1 216 ? -3.713 13.581 1.142 1.00 98.62 216 GLU A C 1
ATOM 1683 O O . GLU A 1 216 ? -3.815 14.536 0.374 1.00 98.62 216 GLU A O 1
ATOM 1688 N N . PHE A 1 217 ? -4.310 12.423 0.893 1.00 98.69 217 PHE A N 1
ATOM 1689 C CA . PHE A 1 217 ? -5.187 12.201 -0.248 1.00 98.69 217 PHE A CA 1
ATOM 1690 C C . PHE A 1 217 ? -6.642 12.221 0.189 1.00 98.69 217 PHE A C 1
ATOM 1692 O O . PHE A 1 217 ? -7.042 11.456 1.061 1.00 98.69 217 PHE A O 1
ATOM 1699 N N . GLN A 1 218 ? -7.449 13.032 -0.491 1.00 98.50 218 GLN A N 1
ATOM 1700 C CA . GLN A 1 218 ? -8.899 12.874 -0.516 1.00 98.50 218 GLN A CA 1
ATOM 1701 C C . GLN A 1 218 ? -9.244 11.908 -1.643 1.00 98.50 218 GLN A C 1
ATOM 1703 O O . GLN A 1 218 ? -9.072 12.242 -2.820 1.00 98.50 218 GLN A O 1
ATOM 1708 N N . VAL A 1 219 ? -9.680 10.702 -1.286 1.00 98.31 219 VAL A N 1
ATOM 1709 C CA . VAL A 1 219 ? -10.018 9.640 -2.231 1.00 98.31 219 VAL A CA 1
ATOM 1710 C C . VAL A 1 219 ? -11.515 9.392 -2.311 1.00 98.31 219 VAL A C 1
ATOM 1712 O O . VAL A 1 219 ? -12.249 9.560 -1.341 1.00 98.31 219 VAL A O 1
ATOM 17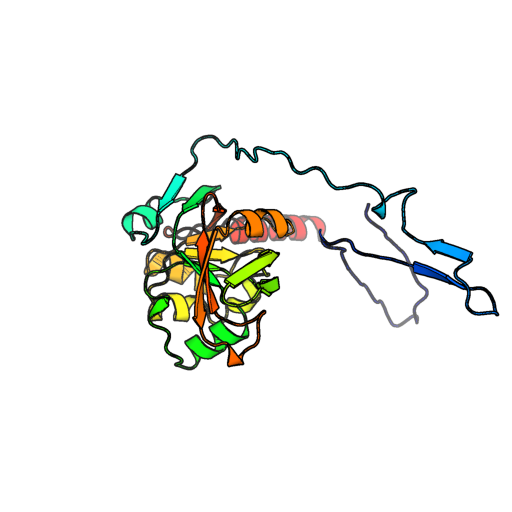15 N N . GLU A 1 220 ? -11.958 8.938 -3.472 1.00 96.56 220 GLU A N 1
ATOM 1716 C CA . GLU A 1 220 ? -13.317 8.467 -3.706 1.00 96.56 220 GLU A CA 1
ATOM 1717 C C . GLU A 1 220 ? -13.252 7.179 -4.522 1.00 96.56 220 GLU A C 1
ATOM 1719 O O . GLU A 1 220 ? -12.504 7.083 -5.504 1.00 96.56 220 GLU A O 1
ATOM 1724 N N . GLY A 1 221 ? -14.016 6.176 -4.099 1.00 93.94 221 GLY A N 1
ATOM 1725 C CA . GLY A 1 221 ? -14.076 4.897 -4.785 1.00 93.94 221 GLY A CA 1
ATOM 1726 C C . GLY A 1 221 ? -12.780 4.092 -4.690 1.00 93.94 221 GLY A C 1
ATOM 1727 O O . GLY A 1 221 ? -12.526 3.296 -5.587 1.00 93.94 221 GLY A O 1
ATOM 1728 N N . PHE A 1 222 ? -11.933 4.298 -3.669 1.00 96.69 222 PHE A N 1
ATOM 1729 C CA . PHE A 1 222 ? -10.633 3.621 -3.568 1.00 96.69 222 PHE A CA 1
ATOM 1730 C C . PHE A 1 222 ? -10.817 2.150 -3.166 1.00 96.69 222 PHE A C 1
ATOM 1732 O O . PHE A 1 222 ? -11.274 1.887 -2.050 1.00 96.69 222 PHE A O 1
ATOM 1739 N N . PRO A 1 223 ? -10.438 1.173 -4.011 1.00 95.38 223 PRO A N 1
ATOM 1740 C CA . PRO A 1 223 ? -10.726 -0.222 -3.724 1.00 95.38 223 PRO A CA 1
ATOM 1741 C C . PRO A 1 223 ? -9.587 -0.976 -3.056 1.00 95.38 223 PRO A C 1
ATOM 1743 O O . PRO A 1 223 ? -8.419 -0.862 -3.442 1.00 95.38 223 PRO A O 1
ATOM 1746 N N . ALA A 1 224 ? -9.947 -1.839 -2.115 1.00 97.00 224 ALA A N 1
ATOM 1747 C CA . ALA A 1 224 ? -9.030 -2.803 -1.529 1.00 97.00 224 ALA A CA 1
ATOM 1748 C C . ALA A 1 224 ? -9.766 -4.060 -1.046 1.00 97.00 224 ALA A C 1
ATOM 1750 O O . ALA A 1 224 ? -10.995 -4.119 -1.018 1.00 97.00 224 ALA A O 1
ATOM 1751 N N . VAL A 1 225 ? -8.998 -5.076 -0.662 1.00 97.25 225 VAL A N 1
ATOM 1752 C CA . VAL A 1 225 ? -9.516 -6.316 -0.068 1.00 97.25 225 VAL A CA 1
ATOM 1753 C C . VAL A 1 225 ? -8.896 -6.510 1.307 1.00 97.25 225 VAL A C 1
ATOM 1755 O O . VAL A 1 225 ? -7.681 -6.383 1.463 1.00 97.25 225 VAL A O 1
ATOM 1758 N N . VAL A 1 226 ? -9.702 -6.845 2.308 1.00 98.31 226 VAL A N 1
ATOM 1759 C CA . VAL A 1 226 ? -9.200 -7.167 3.648 1.00 98.31 226 VAL A CA 1
ATOM 1760 C C . VAL A 1 226 ? -8.426 -8.478 3.572 1.00 98.31 226 VAL A C 1
ATOM 1762 O O . VAL A 1 226 ? -8.983 -9.521 3.230 1.00 98.31 226 VAL A O 1
ATOM 1765 N N . THR A 1 227 ? -7.131 -8.447 3.880 1.00 98.31 227 THR A N 1
ATOM 1766 C CA . THR A 1 227 ? -6.298 -9.667 3.886 1.00 98.31 227 THR A CA 1
ATOM 1767 C C . THR A 1 227 ? -5.662 -9.966 5.237 1.00 98.31 227 THR A C 1
ATOM 1769 O O . THR A 1 227 ? -5.131 -11.062 5.415 1.00 98.31 227 THR A O 1
ATOM 1772 N N . MET A 1 228 ? -5.774 -9.044 6.197 1.00 98.69 228 MET A N 1
ATOM 1773 C CA . MET A 1 228 ? -5.602 -9.314 7.626 1.00 98.69 228 MET A CA 1
ATOM 1774 C C . MET A 1 228 ? -6.655 -8.527 8.399 1.00 98.69 228 MET A C 1
ATOM 1776 O O . MET A 1 228 ? -6.887 -7.358 8.074 1.00 98.69 228 MET A O 1
ATOM 1780 N N . ASP A 1 229 ? -7.285 -9.150 9.391 1.00 98.56 229 ASP A N 1
ATOM 1781 C CA . ASP A 1 229 ? -8.371 -8.535 10.157 1.00 98.56 229 ASP A CA 1
ATOM 1782 C C . ASP A 1 229 ? -8.063 -8.374 11.652 1.00 98.56 229 ASP A C 1
ATOM 1784 O O . ASP A 1 229 ? -7.062 -8.867 12.177 1.00 98.56 229 ASP A O 1
ATOM 1788 N N . SER A 1 230 ? -8.947 -7.665 12.356 1.00 98.38 230 SER A N 1
ATOM 1789 C CA . SER A 1 230 ? -8.831 -7.417 13.796 1.00 98.38 230 SER A CA 1
ATOM 1790 C C . SER A 1 230 ? -9.150 -8.639 14.667 1.00 98.38 230 SER A C 1
ATOM 1792 O O . SER A 1 230 ? -9.187 -8.524 15.892 1.00 98.38 230 SER A O 1
ATOM 1794 N N . HIS A 1 231 ? -9.446 -9.789 14.062 1.00 98.38 231 HIS A N 1
ATOM 1795 C CA . HIS A 1 231 ? -9.781 -11.033 14.760 1.00 98.38 231 HIS A CA 1
ATOM 1796 C C . HIS A 1 231 ? -8.598 -12.007 14.778 1.00 98.38 231 HIS A C 1
ATOM 1798 O O . HIS A 1 231 ? -8.709 -13.092 15.344 1.00 98.38 231 HIS A O 1
ATOM 1804 N N . GLY A 1 232 ? -7.457 -11.605 14.205 1.00 97.56 232 GLY A N 1
ATOM 1805 C CA . GLY A 1 232 ? -6.238 -12.410 14.140 1.00 97.56 232 GLY A CA 1
ATOM 1806 C C . GLY A 1 232 ? -6.150 -13.297 12.897 1.00 97.56 232 GLY A C 1
ATOM 1807 O O . GLY A 1 232 ? -5.267 -14.152 12.833 1.00 97.56 232 GLY A O 1
ATOM 1808 N N . ASN A 1 233 ? -7.018 -13.101 11.898 1.00 98.44 233 ASN A N 1
ATOM 1809 C CA . ASN A 1 233 ? -6.960 -13.859 10.650 1.00 98.44 233 ASN A CA 1
ATOM 1810 C C . ASN A 1 233 ? -6.022 -13.184 9.641 1.00 98.44 233 ASN A C 1
ATOM 1812 O O . ASN A 1 233 ? -5.978 -11.956 9.534 1.00 98.44 233 ASN A O 1
ATOM 1816 N N . SER A 1 234 ? -5.297 -13.985 8.854 1.00 98.25 234 SER A N 1
ATOM 1817 C CA . SER A 1 234 ? -4.405 -13.495 7.799 1.00 98.25 234 SER A CA 1
ATOM 1818 C C . SER A 1 234 ? -4.377 -14.449 6.612 1.00 98.25 234 SER A C 1
ATOM 1820 O O . SER A 1 234 ? -3.827 -15.547 6.698 1.00 98.25 234 SER A O 1
ATOM 1822 N N . LEU A 1 235 ? -4.870 -13.977 5.463 1.00 97.06 235 LEU A N 1
ATOM 1823 C CA . LEU A 1 235 ? -4.827 -14.728 4.206 1.00 97.06 235 LEU A CA 1
ATOM 1824 C C . LEU A 1 235 ? -3.385 -15.069 3.797 1.00 97.06 235 LEU A C 1
ATOM 1826 O O . LEU A 1 235 ? -3.125 -16.122 3.219 1.00 97.06 235 LEU A O 1
ATOM 1830 N N . HIS A 1 236 ? -2.438 -14.174 4.100 1.00 95.19 236 HIS A N 1
ATOM 1831 C CA . HIS A 1 236 ? -1.019 -14.347 3.769 1.00 95.19 236 HIS A CA 1
ATOM 1832 C C . HIS A 1 236 ? -0.378 -15.452 4.602 1.00 95.19 236 HIS A C 1
ATOM 1834 O O . HIS A 1 236 ? 0.381 -16.259 4.067 1.00 95.19 236 HIS A O 1
ATOM 1840 N N . LYS A 1 237 ? -0.710 -15.509 5.898 1.00 95.31 237 LYS A N 1
ATOM 1841 C CA . LYS A 1 237 ? -0.244 -16.571 6.791 1.00 95.31 237 LYS A CA 1
ATOM 1842 C C . LYS A 1 237 ? -0.786 -17.925 6.333 1.00 95.31 237 LYS A C 1
ATOM 1844 O O . LYS A 1 237 ? -0.004 -18.854 6.156 1.00 95.31 237 LYS A O 1
ATOM 1849 N N . ASP A 1 238 ? -2.087 -18.007 6.067 1.00 96.19 238 ASP A N 1
ATOM 1850 C CA . ASP A 1 238 ? -2.739 -19.252 5.650 1.00 96.19 238 ASP A CA 1
ATOM 1851 C C . ASP A 1 238 ? -2.165 -19.779 4.325 1.00 96.19 238 ASP A C 1
ATOM 1853 O O . ASP A 1 238 ? -1.864 -20.969 4.190 1.00 96.19 238 ASP A O 1
ATOM 1857 N N . LEU A 1 239 ? -1.931 -18.888 3.353 1.00 95.00 239 LEU A N 1
ATOM 1858 C CA . LEU A 1 239 ? -1.274 -19.237 2.090 1.00 95.00 239 LEU A CA 1
ATOM 1859 C C . LEU A 1 239 ? 0.166 -19.716 2.283 1.00 95.00 239 LEU A C 1
ATOM 1861 O O . LEU A 1 239 ? 0.595 -20.645 1.589 1.00 95.00 239 LEU A O 1
ATOM 1865 N N . MET A 1 240 ? 0.920 -19.097 3.192 1.00 94.00 240 MET A N 1
ATOM 1866 C CA . MET A 1 240 ? 2.300 -19.489 3.472 1.00 94.00 240 MET A CA 1
ATOM 1867 C C . MET A 1 240 ? 2.362 -20.874 4.124 1.00 94.00 240 MET A C 1
ATOM 1869 O O . MET A 1 240 ? 3.149 -21.717 3.687 1.00 94.00 240 MET A O 1
ATOM 1873 N N . ASP A 1 241 ? 1.495 -21.142 5.100 1.00 95.56 241 ASP A N 1
ATOM 1874 C CA . ASP A 1 241 ? 1.411 -22.439 5.777 1.00 95.56 241 ASP A CA 1
ATOM 1875 C C . ASP A 1 241 ? 1.015 -23.552 4.793 1.00 95.56 241 ASP A C 1
ATOM 1877 O O . ASP A 1 241 ? 1.660 -24.605 4.734 1.00 95.56 241 ASP A O 1
ATOM 1881 N N . LEU A 1 242 ? 0.023 -23.290 3.932 1.00 96.69 242 LEU A N 1
ATOM 1882 C CA . LEU A 1 242 ? -0.370 -24.211 2.865 1.00 96.69 242 LEU A CA 1
ATOM 1883 C C . LEU A 1 242 ? 0.779 -24.474 1.880 1.00 96.69 242 LEU A C 1
ATOM 1885 O O . LEU A 1 242 ? 1.017 -25.617 1.480 1.00 96.69 242 LEU A O 1
ATOM 1889 N N . SER A 1 243 ? 1.492 -23.423 1.470 1.00 95.75 243 SER A N 1
ATOM 1890 C CA . SER A 1 243 ? 2.616 -23.534 0.533 1.00 95.75 243 SER A CA 1
ATOM 1891 C C . SER A 1 243 ? 3.767 -24.341 1.131 1.00 95.75 243 SER A C 1
ATOM 1893 O O . SER A 1 243 ? 4.355 -25.174 0.440 1.00 95.75 243 SER A O 1
ATOM 1895 N N . LYS A 1 244 ? 4.048 -24.153 2.424 1.00 96.19 244 LYS A N 1
ATOM 1896 C CA . LYS A 1 244 ? 5.056 -24.918 3.161 1.00 96.19 244 LYS A CA 1
ATOM 1897 C C . LYS A 1 244 ? 4.702 -26.405 3.223 1.00 96.19 244 LYS A C 1
ATOM 1899 O O . LYS A 1 244 ? 5.540 -27.234 2.884 1.00 96.19 244 LYS A O 1
ATOM 1904 N N . SER A 1 245 ? 3.455 -26.741 3.554 1.00 96.00 245 SER A N 1
ATOM 1905 C CA . SER A 1 245 ? 2.988 -28.135 3.582 1.00 96.00 245 SER A CA 1
ATOM 1906 C C . SER A 1 245 ? 3.119 -28.826 2.213 1.00 96.00 245 SER A C 1
ATOM 1908 O O . SER A 1 245 ? 3.571 -29.971 2.111 1.00 96.00 245 SER A O 1
ATOM 1910 N N . LYS A 1 246 ? 2.801 -28.109 1.125 1.00 96.19 246 LYS A N 1
ATOM 1911 C CA . LYS A 1 246 ? 3.010 -28.613 -0.242 1.00 96.19 246 LYS A CA 1
ATOM 1912 C C . LYS A 1 246 ? 4.489 -28.826 -0.560 1.00 96.19 246 LYS A C 1
ATOM 1914 O O . LYS A 1 246 ? 4.833 -29.853 -1.138 1.00 96.19 246 LYS A O 1
ATOM 1919 N N . LEU A 1 247 ? 5.359 -27.891 -0.173 1.00 95.00 247 LEU A N 1
ATOM 1920 C CA . LEU A 1 247 ? 6.803 -28.020 -0.374 1.00 95.00 247 LEU A CA 1
ATOM 1921 C C . LEU A 1 247 ? 7.366 -29.249 0.350 1.00 95.00 247 LEU A C 1
ATOM 1923 O O . LEU A 1 247 ? 8.106 -30.019 -0.251 1.00 95.00 247 LEU A O 1
ATOM 1927 N N . GLU A 1 248 ? 6.976 -29.474 1.603 1.00 95.81 248 GLU A N 1
ATOM 1928 C CA . GLU A 1 248 ? 7.396 -30.648 2.383 1.00 95.81 248 GLU A CA 1
ATOM 1929 C C . GLU A 1 248 ? 6.978 -31.972 1.730 1.00 95.81 248 GLU A C 1
ATOM 1931 O O . GLU A 1 248 ? 7.674 -32.973 1.866 1.00 95.81 248 GLU A O 1
ATOM 1936 N N . THR A 1 249 ? 5.862 -31.980 0.997 1.00 95.69 249 THR A N 1
ATOM 1937 C CA . THR A 1 249 ? 5.413 -33.152 0.232 1.00 95.69 249 THR A CA 1
ATOM 1938 C C . THR A 1 249 ? 6.253 -33.369 -1.027 1.00 95.69 249 THR A C 1
ATOM 1940 O O . THR A 1 249 ? 6.524 -34.508 -1.378 1.00 95.69 249 THR A O 1
ATOM 1943 N N . LEU A 1 250 ? 6.685 -32.294 -1.695 1.00 94.50 250 LEU A N 1
ATOM 1944 C CA . LEU A 1 250 ? 7.501 -32.359 -2.916 1.00 94.50 250 LEU A CA 1
ATOM 1945 C C . LEU A 1 250 ? 8.974 -32.711 -2.659 1.00 94.50 250 LEU A C 1
ATOM 1947 O O . LEU A 1 250 ? 9.671 -33.104 -3.589 1.00 94.50 250 LEU A O 1
ATOM 1951 N N . LEU A 1 251 ? 9.458 -32.508 -1.432 1.00 92.38 251 LEU A N 1
ATOM 1952 C CA . LEU A 1 251 ? 10.832 -32.826 -1.031 1.00 92.38 251 LEU A CA 1
ATOM 1953 C C . LEU A 1 251 ? 11.009 -34.273 -0.537 1.00 92.38 251 LEU A C 1
ATOM 1955 O O . LEU A 1 251 ? 12.143 -34.667 -0.263 1.00 92.38 251 LEU A O 1
ATOM 1959 N N . LYS A 1 252 ? 9.917 -35.031 -0.390 1.00 81.38 252 LYS A N 1
ATOM 1960 C CA . LYS A 1 252 ? 9.929 -36.468 -0.081 1.00 81.38 252 LYS A CA 1
ATOM 1961 C C . LYS A 1 252 ? 10.005 -37.287 -1.361 1.00 81.38 252 LYS A C 1
ATOM 1963 O O . LYS A 1 252 ? 10.705 -38.320 -1.323 1.00 81.38 252 LYS A O 1
#

Radius of gyration: 21.56 Å; chains: 1; bounding box: 54×62×58 Å

Foldseek 3Di:
DDDDDDDDDDPPDDDDDDDDQDLPNDDKDFDADPVGDTPDIPPDDVCNVVDDDDDPPDDDDDDPQEAEAEPPGDLVSQQVDDFFHKYFYFFKEKEAADVRLVCVQVPHDDLPCASHEYFQWQFDWDDDPPFIATQFTAFDAHQSSQVRQLVSCVVRVHAEYEHADDYDDSNLVSCQPSSHFYWYDDGNPGRVQSVQFPGFPDWAPCVVPRRHIMTITRGGRRITGTQHGNNSHHVNVVVVVVVVVVVVVVVD

pLDDT: mean 93.64, std 8.85, range [58.47, 98.88]

Secondary structure (DSSP, 8-state):
----------TT----------SS----EEEE-TTS-EEEEES--TTTTTS-----S------TTPEEEESSPPHHHHHH--TT-EEEEEEEEEE--HHHHHHHHTT---GGGTTSEEE-B--EEEEETTEEEEEE-PBPBGGGTHHHHHHHHHHH---EEEEBS---HHHHHHHHHHT-EEEE--TT-HHHHHHHEEE---EE-GGG-TTTSEEEEEEEEEEEEEEE-TTS-BHHHHHHHHHHHHHHHHT-